Protein AF-A0A6A5ULS5-F1 (afdb_monomer_lite)

Secondary structure (DSSP, 8-state):
--THHHHHHHHHHHHHHHHHHHHTS--TTHHHHHHHHHHHHHS--HHHHH--EEETTEE---HHHHHHHHHHHS-S--EEEEE-TTT--EEEEEHHHHHTSGGG-S-TTS--TTHHHHHHHTS-TT--HHHHHHHHHHTT--TT-S--GGGSGGGTTHHHHHHHHHHHHHHHHH-S-TTEEETTGGGG--TTSPPP-STTTTTT--EEE--

pLDDT: mean 85.89, std 12.72, range [29.75, 98.56]

Radius of gyration: 17.7 Å; chains: 1; bounding box: 48×38×47 Å

Organism: NCBI:txid1447943

Structure (mmCIF, N/CA/C/O backbone):
data_AF-A0A6A5ULS5-F1
#
_entry.id   AF-A0A6A5ULS5-F1
#
loop_
_atom_site.group_PDB
_atom_site.id
_atom_site.type_symbol
_atom_site.label_atom_id
_atom_site.label_alt_id
_atom_site.label_comp_id
_atom_site.label_asym_id
_atom_site.label_entity_id
_atom_site.label_seq_id
_atom_site.pdbx_PDB_ins_code
_atom_site.Cartn_x
_atom_site.Cartn_y
_atom_site.Cartn_z
_atom_site.occupancy
_atom_site.B_iso_or_equiv
_atom_site.auth_seq_id
_atom_site.auth_comp_id
_atom_site.auth_asym_id
_atom_site.auth_atom_id
_atom_site.pdbx_PDB_model_num
ATOM 1 N N . MET A 1 1 ? -13.284 5.701 -26.897 1.00 34.69 1 MET A N 1
ATOM 2 C CA . MET A 1 1 ? -12.503 4.936 -25.898 1.00 34.69 1 MET A CA 1
ATOM 3 C C . MET A 1 1 ? -12.429 5.810 -24.655 1.00 34.69 1 MET A C 1
ATOM 5 O O . MET A 1 1 ? -11.832 6.872 -24.723 1.00 34.69 1 MET A O 1
ATOM 9 N N . ASN A 1 2 ? -13.128 5.455 -23.577 1.00 29.75 2 ASN A N 1
ATOM 10 C CA . ASN A 1 2 ? -13.219 6.287 -22.371 1.00 29.75 2 ASN A CA 1
ATOM 11 C C . ASN A 1 2 ? -12.024 5.976 -21.463 1.00 29.75 2 ASN A C 1
ATOM 13 O O . ASN A 1 2 ? -12.082 5.042 -20.671 1.00 29.75 2 ASN A O 1
ATOM 17 N N . TRP A 1 3 ? -10.927 6.725 -21.605 1.00 40.03 3 TRP A N 1
ATOM 18 C CA . TRP A 1 3 ? -9.645 6.450 -20.929 1.00 40.03 3 TRP A CA 1
ATOM 19 C C . TRP A 1 3 ? -9.708 6.622 -19.400 1.00 40.03 3 TRP A C 1
ATOM 21 O O . TRP A 1 3 ? -8.806 6.188 -18.692 1.00 40.03 3 TRP A O 1
ATOM 31 N N . LEU A 1 4 ? -10.792 7.206 -18.881 1.00 41.09 4 LEU A N 1
ATOM 32 C CA . LEU A 1 4 ? -11.004 7.404 -17.449 1.00 41.09 4 LEU A CA 1
ATOM 33 C C . LEU A 1 4 ? -11.469 6.124 -16.733 1.00 41.09 4 LEU A C 1
ATOM 35 O O . LEU A 1 4 ? -10.971 5.826 -15.653 1.00 41.09 4 LEU A O 1
ATOM 39 N N . LEU A 1 5 ? -12.366 5.327 -17.324 1.00 38.50 5 LEU A N 1
ATOM 40 C CA . LEU A 1 5 ? -12.979 4.185 -16.622 1.00 38.50 5 LEU A CA 1
ATOM 41 C C . LEU A 1 5 ? -11.974 3.081 -16.221 1.00 38.50 5 LEU A C 1
ATOM 43 O O . LEU A 1 5 ? -12.010 2.669 -15.061 1.00 38.50 5 LEU A O 1
ATOM 47 N N . PRO A 1 6 ? -11.018 2.656 -17.076 1.00 49.19 6 PRO A N 1
ATOM 48 C CA . PRO A 1 6 ? -10.031 1.642 -16.689 1.00 49.19 6 PRO A CA 1
ATOM 49 C C . PRO A 1 6 ? -9.079 2.113 -15.575 1.00 49.19 6 PRO A C 1
ATOM 51 O O . PRO A 1 6 ? -8.653 1.323 -14.734 1.00 49.19 6 PRO A O 1
ATOM 54 N N . ALA A 1 7 ? -8.752 3.410 -15.534 1.00 51.03 7 ALA A N 1
ATOM 55 C CA . ALA A 1 7 ? -7.875 3.971 -14.506 1.00 51.03 7 ALA A CA 1
ATOM 56 C C . ALA A 1 7 ? -8.552 3.977 -13.124 1.00 51.03 7 ALA A C 1
ATOM 58 O O . ALA A 1 7 ? -7.919 3.631 -12.126 1.00 51.03 7 ALA A O 1
ATOM 59 N N . TYR A 1 8 ? -9.852 4.289 -13.066 1.00 54.03 8 TYR A N 1
ATOM 60 C CA . TYR A 1 8 ? -10.634 4.202 -11.828 1.00 54.03 8 TYR A CA 1
ATOM 61 C C . TYR A 1 8 ? -10.837 2.755 -11.360 1.00 54.03 8 TYR A C 1
ATOM 63 O O . TYR A 1 8 ? -10.742 2.491 -10.163 1.00 54.03 8 TYR A O 1
ATOM 71 N N . GLU A 1 9 ? -11.042 1.810 -12.282 1.00 64.88 9 GLU A N 1
ATOM 72 C CA . GLU A 1 9 ? -11.176 0.381 -11.959 1.00 64.88 9 GLU A CA 1
ATOM 73 C C . GLU A 1 9 ? -9.924 -0.159 -11.243 1.00 64.88 9 GLU A C 1
ATOM 75 O O . GLU A 1 9 ? -10.018 -0.860 -10.235 1.00 64.88 9 GLU A O 1
ATOM 80 N N . THR A 1 10 ? -8.732 0.234 -11.703 1.00 76.06 10 THR A N 1
ATOM 81 C CA . THR A 1 10 ? -7.474 -0.206 -11.074 1.00 76.06 10 THR A CA 1
ATOM 82 C C . THR A 1 10 ? -7.231 0.426 -9.701 1.00 76.06 10 THR A C 1
ATOM 84 O O . THR A 1 10 ? -6.688 -0.245 -8.822 1.00 76.06 10 THR A O 1
ATOM 87 N N . MET A 1 11 ? -7.674 1.670 -9.469 1.00 86.25 11 MET A N 1
ATOM 88 C CA . MET A 1 11 ? -7.563 2.333 -8.162 1.00 86.25 11 MET A CA 1
ATOM 89 C C . MET A 1 11 ? -8.443 1.665 -7.104 1.00 86.25 11 MET A C 1
ATOM 91 O O . MET A 1 11 ? -7.976 1.436 -5.987 1.00 86.25 11 MET A O 1
ATOM 95 N N . TRP A 1 12 ? -9.688 1.317 -7.445 1.00 88.00 12 TRP A N 1
ATOM 96 C CA . TRP A 1 12 ? -10.608 0.668 -6.506 1.00 88.00 12 TRP A CA 1
ATOM 97 C C . TRP A 1 12 ? -10.048 -0.631 -5.956 1.00 88.00 12 TRP A C 1
ATOM 99 O O . TRP A 1 12 ? -10.174 -0.902 -4.770 1.00 88.00 12 TRP A O 1
ATOM 109 N N . ARG A 1 13 ? -9.339 -1.394 -6.781 1.00 89.06 13 ARG A N 1
ATOM 110 C CA . ARG A 1 13 ? -8.699 -2.628 -6.338 1.00 89.06 13 ARG A CA 1
ATOM 111 C C . ARG A 1 13 ? -7.641 -2.401 -5.255 1.00 89.06 13 ARG A C 1
ATOM 113 O O . ARG A 1 13 ? -7.568 -3.170 -4.303 1.00 89.06 13 ARG A O 1
ATOM 120 N N . VAL A 1 14 ? -6.852 -1.332 -5.381 1.00 93.06 14 VAL A N 1
ATOM 121 C CA . VAL A 1 14 ? -5.870 -0.921 -4.363 1.00 93.06 14 VAL A CA 1
ATOM 122 C C . VAL A 1 14 ? -6.583 -0.451 -3.094 1.00 93.06 14 VAL A C 1
ATOM 124 O O . VAL A 1 14 ? -6.195 -0.828 -1.991 1.00 93.06 14 VAL A O 1
ATOM 127 N N . VAL A 1 15 ? -7.652 0.337 -3.244 1.00 94.94 15 VAL A N 1
ATOM 128 C CA . VAL A 1 15 ? -8.482 0.806 -2.123 1.00 94.94 15 VAL A CA 1
ATOM 129 C C . VAL A 1 15 ? -9.087 -0.373 -1.357 1.00 94.94 15 VAL A C 1
ATOM 131 O O . VAL A 1 15 ? -8.963 -0.421 -0.137 1.00 94.94 15 VAL A O 1
ATOM 134 N N . LEU A 1 16 ? -9.686 -1.341 -2.052 1.00 92.50 16 LEU A N 1
ATOM 135 C CA . LEU A 1 16 ? -10.293 -2.529 -1.448 1.00 92.50 16 LEU A CA 1
ATOM 136 C C . LEU A 1 16 ? -9.250 -3.403 -0.749 1.00 92.50 16 LEU A C 1
ATOM 138 O O . LEU A 1 16 ? -9.469 -3.797 0.392 1.00 92.50 16 LEU A O 1
ATOM 142 N N . ALA A 1 17 ? -8.093 -3.638 -1.376 1.00 94.25 17 ALA A N 1
ATOM 143 C CA . ALA A 1 17 ? -7.001 -4.368 -0.737 1.00 94.25 17 ALA A CA 1
ATOM 144 C C . ALA A 1 17 ? -6.538 -3.676 0.558 1.00 94.25 17 ALA A C 1
ATOM 146 O O . ALA A 1 17 ? -6.376 -4.339 1.577 1.00 94.25 17 ALA A O 1
ATOM 147 N N . CYS A 1 18 ? -6.414 -2.342 0.550 1.00 96.62 18 CYS A N 1
ATOM 148 C CA . CYS A 1 18 ? -6.125 -1.558 1.753 1.00 96.62 18 CYS A CA 1
ATOM 149 C C . CYS A 1 18 ? -7.184 -1.796 2.839 1.00 96.62 18 CYS A C 1
ATOM 151 O O . CYS A 1 18 ? -6.850 -2.141 3.964 1.00 96.62 18 CYS A O 1
ATOM 153 N N . VAL A 1 19 ? -8.470 -1.671 2.500 1.00 94.94 19 VAL A N 1
ATOM 154 C CA . VAL A 1 19 ? -9.569 -1.876 3.458 1.00 94.94 19 VAL A CA 1
ATOM 155 C C . VAL A 1 19 ? -9.536 -3.288 4.050 1.00 94.94 19 VAL A C 1
ATOM 157 O O . VAL A 1 19 ? -9.717 -3.437 5.256 1.00 94.94 19 VAL A O 1
ATOM 160 N N . ILE A 1 20 ? -9.255 -4.314 3.244 1.00 93.06 20 ILE A N 1
ATOM 161 C CA . ILE A 1 20 ? -9.144 -5.703 3.713 1.00 93.06 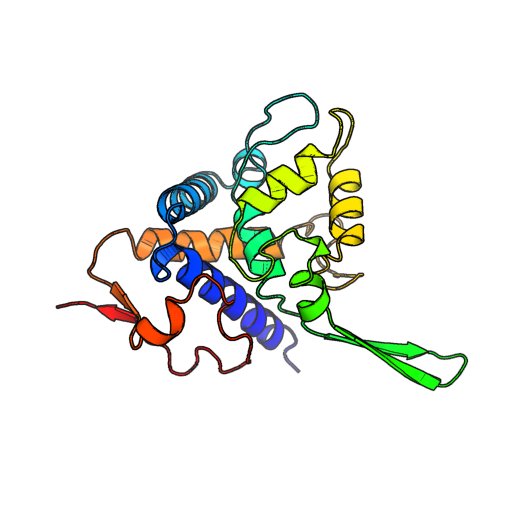20 ILE A CA 1
ATOM 162 C C . ILE A 1 20 ? -7.975 -5.872 4.688 1.00 93.06 20 ILE A C 1
ATOM 164 O O . ILE A 1 20 ? -8.173 -6.436 5.765 1.00 93.06 20 ILE A O 1
ATOM 168 N N . GLU A 1 21 ? -6.799 -5.327 4.368 1.00 95.44 21 GLU A N 1
ATOM 169 C CA . GLU A 1 21 ? -5.630 -5.314 5.265 1.00 95.44 21 GLU A CA 1
ATOM 170 C C . GLU A 1 21 ? -5.916 -4.624 6.599 1.00 95.44 21 GLU A C 1
ATOM 172 O O . GLU A 1 21 ? -5.495 -5.099 7.654 1.00 95.44 21 GLU A O 1
ATOM 177 N N . LEU A 1 22 ? -6.682 -3.535 6.572 1.00 94.88 22 LEU A N 1
ATOM 178 C CA . LEU A 1 22 ? -6.965 -2.735 7.759 1.00 94.88 22 LEU A CA 1
ATOM 179 C C . LEU A 1 22 ? -8.132 -3.252 8.607 1.00 94.88 22 LEU A C 1
ATOM 181 O O . LEU A 1 22 ? -8.142 -3.024 9.813 1.00 94.88 22 LEU A O 1
ATOM 185 N N . ARG A 1 23 ? -9.145 -3.889 8.013 1.00 91.94 23 ARG A N 1
ATOM 186 C CA . ARG A 1 23 ? -10.392 -4.237 8.722 1.00 91.94 23 ARG A CA 1
ATOM 187 C C . ARG A 1 23 ? -10.651 -5.728 8.867 1.00 91.94 23 ARG A C 1
ATOM 189 O O . ARG A 1 23 ? -11.331 -6.111 9.810 1.00 91.94 23 ARG A O 1
ATOM 196 N N . PHE A 1 24 ? -10.121 -6.561 7.975 1.00 90.62 24 PHE A N 1
ATOM 197 C CA . PHE A 1 24 ? -10.555 -7.961 7.866 1.00 90.62 24 PHE A CA 1
ATOM 198 C C . PHE A 1 24 ? -9.420 -8.983 8.005 1.00 90.62 24 PHE A C 1
ATOM 200 O 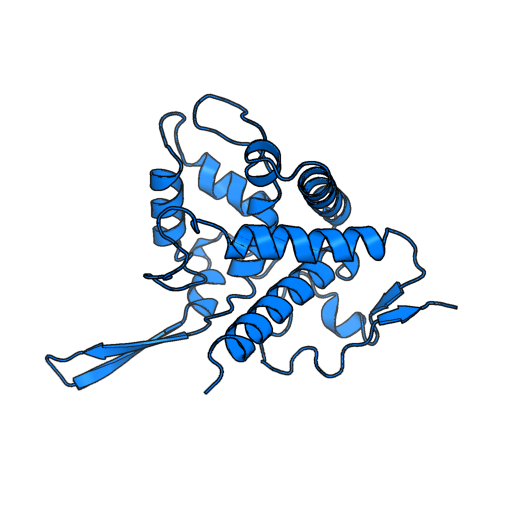O . PHE A 1 24 ? -9.676 -10.180 8.116 1.00 90.62 24 PHE A O 1
ATOM 207 N N . ARG A 1 25 ? -8.168 -8.520 8.042 1.00 90.56 25 ARG A N 1
ATOM 208 C CA . ARG A 1 25 ? -6.964 -9.361 8.138 1.00 90.56 25 ARG A CA 1
ATOM 209 C C . ARG A 1 25 ? -6.488 -9.627 9.568 1.00 90.56 25 ARG A C 1
ATOM 211 O O . ARG A 1 25 ? -5.611 -10.458 9.758 1.00 90.56 25 ARG A O 1
ATOM 218 N N . ASN A 1 26 ? -7.080 -8.970 10.569 1.00 88.31 26 ASN A N 1
ATOM 219 C CA . ASN A 1 26 ? -6.719 -9.106 11.989 1.00 88.31 26 ASN A CA 1
ATOM 220 C C . ASN A 1 26 ? -5.235 -8.806 12.280 1.00 88.31 26 ASN A C 1
ATOM 222 O O . ASN A 1 26 ? -4.612 -9.451 13.123 1.00 88.31 26 ASN A O 1
ATOM 226 N N . ALA A 1 27 ? -4.648 -7.835 11.575 1.00 91.00 27 ALA A N 1
ATOM 227 C CA . ALA A 1 27 ? -3.300 -7.376 11.877 1.00 91.00 27 ALA A CA 1
ATOM 228 C C . ALA A 1 27 ? -3.263 -6.647 13.232 1.00 91.00 27 ALA A C 1
ATOM 230 O O . ALA A 1 27 ? -4.130 -5.828 13.525 1.00 91.00 27 ALA A O 1
ATOM 231 N N . GLU A 1 28 ? -2.227 -6.899 14.032 1.00 92.38 28 GLU A N 1
ATOM 232 C CA . GLU A 1 28 ? -2.069 -6.337 15.385 1.00 92.38 28 GLU A CA 1
ATOM 233 C C . GLU A 1 28 ? -2.137 -4.799 15.412 1.00 92.38 28 GLU A C 1
ATOM 235 O O . GLU A 1 28 ? -2.819 -4.210 16.246 1.00 92.38 28 GLU A O 1
ATOM 240 N N . ASN A 1 29 ? -1.507 -4.143 14.433 1.00 95.31 29 ASN A N 1
ATOM 241 C CA . ASN A 1 29 ? -1.453 -2.682 14.344 1.00 95.31 29 ASN A CA 1
ATOM 242 C C . ASN A 1 29 ? -2.610 -2.066 13.536 1.00 95.31 29 ASN A C 1
ATOM 244 O O . ASN A 1 29 ? -2.620 -0.854 13.311 1.00 95.31 29 ASN A O 1
ATOM 248 N N . ALA A 1 30 ? -3.599 -2.860 13.109 1.00 94.00 30 ALA A N 1
ATOM 249 C CA . ALA A 1 30 ? -4.710 -2.401 12.271 1.00 94.00 30 ALA A CA 1
ATOM 250 C C . ALA A 1 30 ? -5.446 -1.183 12.850 1.00 94.00 30 ALA A C 1
ATOM 252 O O . ALA A 1 30 ? -5.801 -0.255 12.120 1.00 94.00 30 ALA A O 1
ATOM 253 N N . ASP A 1 31 ? -5.626 -1.154 14.170 1.00 94.56 31 ASP A N 1
ATOM 254 C CA . ASP A 1 31 ? -6.259 -0.042 14.876 1.00 94.56 31 ASP A CA 1
ATOM 255 C C . ASP A 1 31 ? -5.449 1.258 14.792 1.00 94.56 31 ASP A C 1
ATOM 257 O O . ASP A 1 31 ? -6.026 2.332 14.605 1.00 94.56 31 ASP A O 1
ATOM 261 N N . ILE A 1 32 ? -4.119 1.166 14.886 1.00 95.94 32 ILE A N 1
ATOM 262 C CA . ILE A 1 32 ? -3.210 2.310 14.743 1.00 95.94 32 ILE A CA 1
ATOM 263 C C . ILE A 1 32 ? -3.300 2.839 13.312 1.00 95.94 32 ILE A C 1
ATOM 265 O O . ILE A 1 32 ? -3.497 4.033 13.099 1.00 95.94 32 ILE A O 1
ATOM 269 N N . TRP A 1 33 ? -3.239 1.949 12.323 1.00 97.38 33 TRP A N 1
ATOM 270 C CA . TRP A 1 33 ? -3.322 2.320 10.912 1.00 97.38 33 TRP A CA 1
ATOM 271 C C . TRP A 1 33 ? -4.664 2.975 10.561 1.00 97.38 33 TRP A C 1
ATOM 273 O O . TRP A 1 33 ? -4.704 4.005 9.885 1.00 97.38 33 TRP A O 1
ATOM 283 N N . CYS A 1 34 ? -5.774 2.423 11.059 1.00 96.56 34 CYS A N 1
ATOM 284 C CA . CYS A 1 34 ? -7.099 3.014 10.879 1.00 96.56 34 CYS A CA 1
ATOM 285 C C . CYS A 1 34 ? -7.192 4.402 11.516 1.00 96.56 34 CYS A C 1
ATOM 287 O O . CYS A 1 34 ? -7.794 5.295 10.923 1.00 96.56 34 CYS A O 1
ATOM 289 N N . LYS A 1 35 ? -6.594 4.594 12.698 1.00 95.94 35 LYS A N 1
ATOM 290 C CA . LYS A 1 35 ? -6.549 5.894 13.373 1.00 95.94 35 LYS A CA 1
ATOM 291 C C . LYS A 1 35 ? -5.768 6.929 12.559 1.00 95.94 35 LYS A C 1
ATOM 293 O O . LYS A 1 35 ? -6.245 8.045 12.406 1.00 95.94 35 LYS A O 1
ATOM 298 N N . GLU A 1 36 ? -4.625 6.569 11.983 1.00 97.12 36 GLU A N 1
ATOM 299 C CA . GLU A 1 36 ? -3.851 7.485 11.128 1.00 97.12 36 GLU A CA 1
ATOM 300 C C . GLU A 1 36 ? -4.630 7.926 9.881 1.00 97.12 36 GLU A C 1
ATOM 302 O O . GLU A 1 36 ? -4.633 9.107 9.521 1.00 97.12 36 GLU A O 1
ATOM 307 N N . LEU A 1 37 ? -5.348 6.999 9.234 1.00 97.38 37 LEU A N 1
ATOM 308 C CA . LEU A 1 37 ? -6.254 7.362 8.142 1.00 97.38 37 LEU A CA 1
ATOM 309 C C . LEU A 1 37 ? -7.396 8.253 8.635 1.00 97.38 37 LEU A C 1
ATOM 311 O O . LEU A 1 37 ? -7.739 9.221 7.960 1.00 97.38 37 LEU A O 1
ATOM 315 N N . ASP A 1 38 ? -7.964 7.961 9.804 1.00 96.38 38 ASP A N 1
ATOM 316 C CA . ASP A 1 38 ? -9.018 8.771 10.412 1.00 96.38 38 ASP A CA 1
ATOM 317 C C . ASP A 1 38 ? -8.561 10.217 10.656 1.00 96.38 38 ASP A C 1
ATOM 319 O O . ASP A 1 38 ? -9.234 11.170 10.254 1.00 96.38 38 ASP A O 1
ATOM 323 N N . GLU A 1 39 ? -7.371 10.400 11.223 1.00 95.94 39 GLU A N 1
ATOM 324 C CA . GLU A 1 39 ? -6.781 11.720 11.434 1.00 95.94 39 GLU A CA 1
ATOM 325 C C . GLU A 1 39 ? -6.540 12.463 10.113 1.00 95.94 39 GLU A C 1
ATOM 327 O O . GLU A 1 39 ? -6.810 13.666 10.026 1.00 95.94 39 GLU A O 1
ATOM 332 N N . TYR A 1 40 ? -6.088 11.760 9.069 1.00 96.75 40 TYR A N 1
ATOM 333 C CA . TYR A 1 40 ? -5.916 12.342 7.738 1.00 96.75 40 TYR A CA 1
ATOM 334 C C . TYR A 1 40 ? -7.243 12.777 7.104 1.00 96.75 40 TYR A C 1
ATOM 336 O O . TYR A 1 40 ? -7.317 13.874 6.559 1.00 96.75 40 TYR A O 1
ATOM 344 N N . ILE A 1 41 ? -8.310 11.981 7.182 1.00 96.62 41 ILE A N 1
ATOM 345 C CA . ILE A 1 41 ? -9.612 12.371 6.604 1.00 96.62 41 ILE A CA 1
ATOM 346 C C . ILE A 1 41 ? -10.206 13.558 7.368 1.00 96.62 41 ILE A C 1
ATOM 348 O O . ILE A 1 41 ? -10.845 14.420 6.770 1.00 96.62 41 ILE A O 1
ATOM 352 N N . SER A 1 42 ? -10.023 13.601 8.690 1.00 96.44 42 SER A N 1
ATOM 353 C CA . SER A 1 42 ? -10.508 14.706 9.526 1.00 96.44 42 SER A CA 1
ATOM 354 C C . SER A 1 42 ? -9.783 16.019 9.227 1.00 96.44 42 SER A C 1
ATOM 356 O O . SER A 1 42 ? -10.375 17.089 9.340 1.00 96.44 42 SER A O 1
ATOM 358 N N . ASN A 1 43 ? -8.513 15.951 8.820 1.00 95.12 43 ASN A N 1
ATOM 359 C CA . ASN A 1 43 ? -7.740 17.102 8.373 1.00 95.12 43 ASN A CA 1
ATOM 360 C C . ASN A 1 43 ? -6.717 16.677 7.300 1.00 95.12 43 ASN A C 1
ATOM 362 O O . ASN A 1 43 ? -5.595 16.294 7.661 1.00 95.12 43 ASN A O 1
ATOM 366 N N . PRO A 1 44 ? -7.046 16.788 5.994 1.00 92.81 44 PRO A N 1
ATOM 367 C CA . PRO A 1 44 ? -6.228 16.281 4.885 1.00 92.81 44 PRO A CA 1
ATOM 368 C C . PRO A 1 44 ? -5.003 17.158 4.573 1.00 92.81 44 PRO A C 1
ATOM 370 O O . PRO A 1 44 ? -4.654 17.424 3.420 1.00 92.81 44 PRO A O 1
ATOM 373 N N . SER A 1 45 ? -4.322 17.608 5.622 1.00 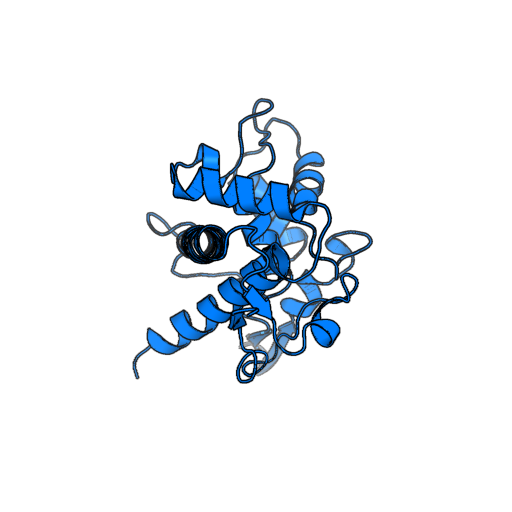91.75 45 SER A N 1
ATOM 374 C CA . SER A 1 45 ? -3.085 18.370 5.573 1.00 91.75 45 SER A CA 1
ATOM 375 C C . SER A 1 45 ? -1.887 17.501 5.185 1.00 91.75 45 SER A C 1
ATOM 377 O O . SER A 1 45 ? -1.874 16.275 5.328 1.00 91.75 45 SER A O 1
ATOM 379 N N . ARG A 1 46 ? -0.820 18.163 4.730 1.00 88.25 46 ARG A N 1
ATOM 380 C CA . ARG A 1 46 ? 0.464 17.516 4.434 1.00 88.25 46 ARG A CA 1
ATOM 381 C C . ARG A 1 46 ? 1.054 16.803 5.651 1.00 88.25 46 ARG A C 1
ATOM 383 O O . ARG A 1 46 ? 1.635 15.738 5.479 1.00 88.25 46 ARG A O 1
ATOM 390 N N . GLU A 1 47 ? 0.900 17.377 6.839 1.00 89.88 47 GLU A N 1
ATOM 391 C CA . GLU A 1 47 ? 1.458 16.835 8.080 1.00 89.88 47 GLU A CA 1
ATOM 392 C C . GLU A 1 47 ? 0.743 15.551 8.506 1.00 89.88 47 GLU A C 1
ATOM 394 O O . GLU A 1 47 ? 1.401 14.557 8.794 1.00 89.88 47 GLU A O 1
ATOM 399 N N . LYS A 1 48 ? -0.593 15.507 8.422 1.00 93.25 48 LYS A N 1
ATOM 400 C CA . LYS A 1 48 ? -1.351 14.266 8.659 1.00 93.25 48 LYS A CA 1
ATOM 401 C C . LYS A 1 48 ? -1.108 13.208 7.585 1.00 93.25 48 LYS A C 1
ATOM 403 O O . LYS A 1 48 ? -1.083 12.019 7.873 1.00 93.25 48 LYS A O 1
ATOM 408 N N . TYR A 1 49 ? -0.874 13.633 6.344 1.00 95.00 49 TYR A N 1
ATOM 409 C CA . TYR A 1 49 ? -0.565 12.701 5.266 1.00 95.00 49 TYR A CA 1
ATOM 410 C C . TYR A 1 49 ? 0.833 12.078 5.405 1.00 95.00 49 TYR A C 1
ATOM 412 O O . TYR A 1 49 ? 0.985 10.868 5.271 1.00 95.00 49 TYR A O 1
ATOM 420 N N . LYS A 1 50 ? 1.869 12.892 5.639 1.00 91.50 50 LYS A N 1
ATOM 421 C CA . LYS A 1 50 ? 3.273 12.446 5.651 1.00 91.50 50 LYS A CA 1
ATOM 422 C C . LYS A 1 50 ? 3.786 11.993 7.017 1.00 91.50 50 LYS A C 1
ATOM 424 O O . LYS A 1 50 ? 4.911 11.507 7.072 1.00 91.50 50 LYS A O 1
ATOM 429 N N . GLY A 1 51 ? 3.007 12.192 8.072 1.00 91.62 51 GLY A N 1
ATOM 430 C CA . GLY A 1 51 ? 3.440 11.991 9.447 1.00 91.62 51 GLY A CA 1
ATOM 431 C C . GLY A 1 51 ? 4.109 13.238 10.042 1.00 91.62 51 GLY A C 1
ATOM 432 O O . GLY A 1 51 ? 4.609 14.102 9.300 1.00 91.62 51 GLY A O 1
ATOM 433 N N . PRO A 1 52 ? 4.123 13.340 11.384 1.00 90.00 52 PRO A N 1
ATOM 434 C CA . PRO A 1 52 ? 4.662 14.492 12.096 1.00 90.00 52 PRO A CA 1
ATOM 435 C C . PRO A 1 52 ? 6.171 14.622 11.876 1.00 90.00 52 PRO A C 1
ATOM 437 O O . PRO A 1 52 ? 6.874 13.626 11.703 1.00 90.00 52 PRO A O 1
ATOM 440 N N . ALA A 1 53 ? 6.693 15.847 11.913 1.00 87.00 53 ALA A N 1
ATOM 441 C CA . ALA A 1 53 ? 8.135 16.053 12.007 1.00 87.00 53 ALA A CA 1
ATOM 442 C C . ALA A 1 53 ? 8.641 15.530 13.364 1.00 87.00 53 ALA A C 1
ATOM 444 O O . ALA A 1 53 ? 8.081 15.881 14.401 1.00 87.00 53 ALA A O 1
ATOM 445 N N . VAL A 1 54 ? 9.678 14.690 13.351 1.00 84.75 54 VAL A N 1
ATOM 446 C CA . VAL A 1 54 ? 10.293 14.128 14.571 1.00 84.75 54 VAL A CA 1
ATOM 447 C C . VAL A 1 54 ? 11.605 14.850 14.863 1.00 84.75 54 VAL A C 1
ATOM 449 O O . VAL A 1 54 ? 11.803 15.380 15.951 1.00 84.75 54 VAL A O 1
ATOM 452 N N . THR A 1 55 ? 12.472 14.936 13.858 1.00 78.81 55 THR A N 1
ATOM 453 C CA . THR A 1 55 ? 13.690 15.757 13.844 1.00 78.81 55 THR A CA 1
ATOM 454 C C . THR A 1 55 ? 13.791 16.457 12.483 1.00 78.81 55 THR A C 1
ATOM 456 O O . THR A 1 55 ? 13.026 16.120 11.569 1.00 78.81 55 THR A O 1
ATOM 459 N N . PRO A 1 56 ? 14.676 17.455 12.298 1.00 75.50 56 PRO A N 1
ATOM 460 C CA . PRO A 1 56 ? 14.880 18.064 10.985 1.00 75.50 56 PRO A CA 1
AT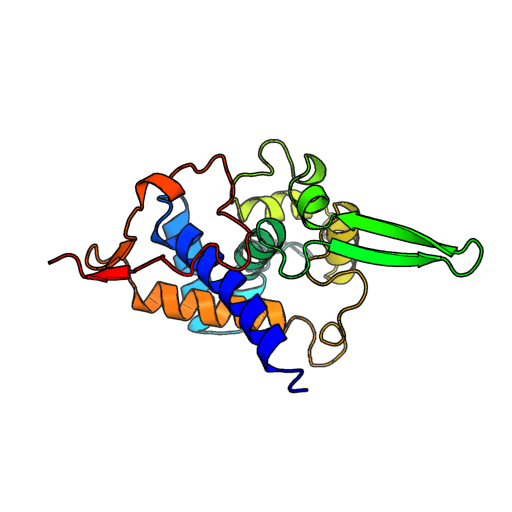OM 461 C C . PRO A 1 56 ? 15.117 16.991 9.909 1.00 75.50 56 PRO A C 1
ATOM 463 O O . PRO A 1 56 ? 15.907 16.075 10.112 1.00 75.50 56 PRO A O 1
ATOM 466 N N . GLY A 1 57 ? 14.354 17.057 8.813 1.00 70.56 57 GLY A N 1
ATOM 467 C CA . GLY A 1 57 ? 14.407 16.093 7.703 1.00 70.56 57 GLY A CA 1
ATOM 468 C C . GLY A 1 57 ? 13.762 14.722 7.953 1.00 70.56 57 GLY A C 1
ATOM 469 O O . GLY A 1 57 ? 13.483 14.010 6.991 1.00 70.56 57 GLY A O 1
ATOM 470 N N . VAL A 1 58 ? 13.432 14.361 9.198 1.00 78.88 58 VAL A N 1
ATOM 471 C CA . VAL A 1 58 ? 12.845 13.055 9.540 1.00 78.88 58 VAL A CA 1
ATOM 472 C C . VAL A 1 58 ? 11.375 13.199 9.919 1.00 78.88 58 VAL A C 1
ATOM 474 O O . VAL A 1 58 ? 10.994 13.986 10.790 1.00 78.88 58 VAL A O 1
ATOM 477 N N . ARG A 1 59 ? 10.531 12.389 9.276 1.00 86.44 59 ARG A N 1
ATOM 478 C CA . ARG A 1 59 ? 9.095 12.308 9.559 1.00 86.44 59 ARG A CA 1
ATOM 479 C C . ARG A 1 59 ? 8.734 10.976 10.194 1.00 86.44 59 ARG A C 1
ATOM 481 O O . ARG A 1 59 ? 9.261 9.935 9.799 1.00 86.44 59 ARG A O 1
ATOM 488 N N . GLY A 1 60 ? 7.822 11.045 11.155 1.00 90.75 60 GLY A N 1
ATOM 489 C CA . GLY A 1 60 ? 7.215 9.896 11.802 1.00 90.75 60 GLY A CA 1
ATOM 490 C C . GLY A 1 60 ? 6.268 9.147 10.870 1.00 90.75 60 GLY A C 1
ATOM 491 O O . GLY A 1 60 ? 6.232 9.375 9.660 1.00 90.75 60 GLY A O 1
ATOM 492 N N . PHE A 1 61 ? 5.510 8.232 11.463 1.00 94.56 61 PHE A N 1
ATOM 493 C CA . PHE A 1 61 ? 4.507 7.446 10.756 1.00 94.56 61 PHE A CA 1
ATOM 494 C C . PHE A 1 61 ? 3.339 8.329 10.306 1.00 94.56 61 PHE A C 1
ATOM 496 O O . PHE A 1 61 ? 2.972 9.267 11.013 1.00 94.56 61 PHE A O 1
ATOM 503 N N . GLY A 1 62 ? 2.760 8.043 9.141 1.00 95.62 62 GLY A N 1
ATOM 504 C CA . GLY A 1 62 ? 1.540 8.713 8.693 1.00 95.62 62 GLY A CA 1
ATOM 505 C C . GLY A 1 62 ? 0.782 7.941 7.619 1.00 95.62 62 GLY A C 1
ATOM 506 O O . GLY A 1 62 ? 1.233 6.904 7.130 1.00 95.62 62 GLY A O 1
ATOM 507 N N . ALA A 1 63 ? -0.362 8.484 7.192 1.00 97.56 63 ALA A N 1
ATOM 508 C CA . ALA A 1 63 ? -1.248 7.852 6.208 1.00 97.56 63 ALA A CA 1
ATOM 509 C C . ALA A 1 63 ? -0.533 7.424 4.909 1.00 97.56 63 ALA A C 1
ATOM 511 O O . ALA A 1 63 ? -0.852 6.391 4.321 1.00 97.56 63 ALA A O 1
ATOM 512 N N . ASN A 1 64 ? 0.466 8.190 4.465 1.00 96.44 64 ASN A N 1
ATOM 513 C CA . ASN A 1 64 ? 1.272 7.877 3.287 1.00 96.44 64 ASN A CA 1
ATOM 514 C C . ASN A 1 64 ? 2.017 6.539 3.402 1.00 96.44 64 ASN A C 1
ATOM 516 O O . ASN A 1 64 ? 2.193 5.876 2.387 1.00 96.44 64 ASN A O 1
ATOM 520 N N . ASP A 1 65 ? 2.445 6.133 4.597 1.00 97.50 65 ASP A N 1
ATOM 521 C CA . ASP A 1 65 ? 3.164 4.869 4.798 1.00 97.50 65 ASP A CA 1
ATOM 522 C C . ASP A 1 65 ? 2.242 3.666 4.597 1.00 97.50 65 ASP A C 1
ATOM 524 O O . ASP A 1 65 ? 2.625 2.683 3.963 1.00 97.50 65 ASP A O 1
ATOM 528 N N . ILE A 1 66 ? 0.989 3.789 5.040 1.00 98.56 66 ILE A N 1
ATOM 529 C CA . ILE A 1 66 ? -0.064 2.801 4.786 1.00 98.56 66 ILE A CA 1
ATOM 530 C C . ILE A 1 66 ? -0.287 2.681 3.279 1.00 98.56 66 ILE A C 1
ATOM 532 O O . ILE A 1 66 ? -0.247 1.586 2.729 1.00 98.56 66 ILE A O 1
ATOM 536 N N . ILE A 1 67 ? -0.451 3.811 2.582 1.00 97.88 67 ILE A N 1
ATOM 537 C CA . ILE A 1 67 ? -0.750 3.790 1.144 1.00 97.88 67 ILE A CA 1
ATOM 538 C C . ILE A 1 67 ? 0.428 3.296 0.313 1.00 97.88 67 ILE A C 1
ATOM 540 O O . ILE A 1 67 ? 0.224 2.587 -0.674 1.00 97.88 67 ILE A O 1
ATOM 544 N N . LYS A 1 68 ? 1.657 3.633 0.702 1.00 97.12 68 LYS A N 1
ATOM 545 C CA . LYS A 1 68 ? 2.852 3.097 0.052 1.00 97.12 68 LYS A CA 1
ATOM 546 C C . LYS A 1 68 ? 2.955 1.590 0.232 1.00 97.12 68 LYS A C 1
ATOM 548 O O . LYS A 1 68 ? 3.237 0.904 -0.745 1.00 97.12 68 LYS A O 1
ATOM 553 N N . GLU A 1 69 ? 2.663 1.063 1.420 1.00 98.25 69 GLU A N 1
ATOM 554 C CA . GLU A 1 69 ? 2.665 -0.386 1.645 1.00 98.25 69 GLU A CA 1
ATOM 555 C C . GLU A 1 69 ? 1.568 -1.095 0.846 1.00 98.25 69 GLU A C 1
ATOM 557 O O . GLU A 1 69 ? 1.835 -2.122 0.218 1.00 98.25 69 GLU A O 1
ATOM 562 N N . THR A 1 70 ? 0.374 -0.505 0.758 1.00 97.75 70 THR A N 1
ATOM 563 C CA . THR A 1 70 ? -0.693 -1.010 -0.116 1.00 97.75 70 THR A CA 1
ATOM 564 C C . THR A 1 70 ? -0.248 -1.034 -1.574 1.00 97.75 70 THR A C 1
ATOM 566 O O . THR A 1 70 ? -0.403 -2.048 -2.246 1.00 97.75 70 THR A O 1
ATOM 569 N N . LEU A 1 71 ? 0.331 0.055 -2.082 1.00 96.31 71 LEU A N 1
ATOM 570 C CA . LEU A 1 71 ? 0.785 0.141 -3.473 1.00 96.31 71 LEU A CA 1
ATOM 571 C C . LEU A 1 71 ? 1.981 -0.762 -3.775 1.00 96.31 71 LEU A C 1
ATOM 573 O O . LEU A 1 71 ? 2.130 -1.186 -4.917 1.00 96.31 71 LEU A O 1
ATOM 577 N N . ARG A 1 72 ? 2.812 -1.058 -2.774 1.00 97.00 72 ARG A N 1
ATOM 578 C CA . ARG A 1 72 ? 3.916 -2.011 -2.885 1.00 97.00 72 ARG A CA 1
ATOM 579 C C . ARG A 1 72 ? 3.384 -3.435 -3.030 1.00 97.00 72 ARG A C 1
ATOM 581 O O . ARG A 1 72 ? 3.798 -4.169 -3.918 1.00 97.00 72 ARG A O 1
ATOM 588 N N . LEU A 1 73 ? 2.449 -3.844 -2.176 1.00 96.56 73 LEU A N 1
ATOM 589 C CA . LEU A 1 73 ? 1.894 -5.197 -2.251 1.00 96.56 73 LEU A CA 1
ATOM 590 C C . LEU A 1 73 ? 0.909 -5.377 -3.404 1.00 96.56 73 LEU A C 1
ATOM 592 O O . LEU A 1 73 ? 0.821 -6.477 -3.952 1.00 96.56 73 LEU A O 1
ATOM 596 N N . TYR A 1 74 ? 0.202 -4.317 -3.790 1.00 94.44 74 TYR A N 1
ATOM 597 C CA . TYR A 1 74 ? -0.895 -4.350 -4.754 1.00 94.44 74 TYR A CA 1
ATOM 598 C C . TYR A 1 74 ? -0.729 -3.277 -5.841 1.00 94.44 74 TYR A C 1
ATOM 600 O O . TYR A 1 74 ? -1.620 -2.441 -6.011 1.00 94.44 74 TYR A O 1
ATOM 608 N N . PRO A 1 75 ? 0.384 -3.261 -6.602 1.00 92.31 75 PRO A N 1
ATOM 609 C CA . PRO A 1 75 ? 0.609 -2.220 -7.593 1.00 92.31 75 PRO A CA 1
ATOM 610 C C . PRO A 1 75 ? -0.454 -2.301 -8.703 1.00 92.31 75 PRO A C 1
ATOM 612 O O . PRO A 1 75 ? -0.706 -3.388 -9.240 1.00 92.31 75 PRO A O 1
ATOM 615 N N . PRO A 1 76 ? -1.075 -1.171 -9.098 1.00 87.94 76 PRO A N 1
ATOM 616 C CA . PRO A 1 76 ? -2.041 -1.158 -10.197 1.00 87.94 76 PRO A CA 1
ATOM 617 C C . PRO A 1 76 ? -1.375 -1.534 -11.530 1.00 87.94 76 PRO A C 1
ATOM 619 O O . PRO A 1 76 ? -1.983 -2.210 -12.361 1.00 87.94 76 PRO A O 1
ATOM 622 N N . THR A 1 77 ? -0.098 -1.177 -11.698 1.00 87.50 77 THR A N 1
ATOM 623 C CA . THR A 1 77 ? 0.743 -1.579 -12.831 1.00 87.50 77 THR A CA 1
ATOM 624 C C . THR A 1 77 ? 1.703 -2.683 -12.398 1.00 87.50 77 THR A C 1
ATOM 626 O O . THR A 1 77 ? 2.795 -2.410 -11.910 1.00 87.50 77 THR A O 1
ATOM 629 N N . ARG A 1 78 ? 1.306 -3.947 -12.590 1.00 88.75 78 ARG A N 1
ATOM 630 C CA . ARG A 1 78 ? 2.136 -5.118 -12.234 1.00 88.75 78 ARG A CA 1
ATOM 631 C C . ARG A 1 78 ? 3.314 -5.341 -13.180 1.00 88.75 78 ARG A C 1
ATOM 633 O O . ARG A 1 78 ? 4.348 -5.849 -12.773 1.00 88.75 78 ARG A O 1
ATOM 640 N N . HIS A 1 79 ? 3.154 -4.959 -14.444 1.00 89.44 79 HIS A N 1
ATOM 641 C CA . HIS A 1 79 ? 4.153 -5.192 -15.477 1.00 89.44 79 HIS A CA 1
ATOM 642 C C . HIS A 1 79 ? 4.300 -3.968 -16.367 1.00 89.44 79 HIS A C 1
ATOM 644 O O . HIS A 1 79 ? 3.307 -3.332 -16.726 1.00 89.44 79 HIS A O 1
ATOM 650 N N . VAL A 1 80 ? 5.533 -3.680 -16.760 1.00 87.94 80 VAL A N 1
ATOM 651 C CA . VAL A 1 80 ? 5.862 -2.615 -17.704 1.00 87.94 80 VAL A CA 1
ATOM 652 C C . VAL A 1 80 ? 6.584 -3.242 -18.886 1.00 87.94 80 VAL A C 1
ATOM 654 O O . VAL A 1 80 ? 7.653 -3.822 -18.727 1.00 87.94 80 VAL A O 1
ATOM 657 N N . TYR A 1 81 ? 5.991 -3.124 -20.070 1.00 89.31 81 TYR A N 1
ATOM 658 C CA . TYR A 1 81 ? 6.566 -3.630 -21.313 1.00 89.31 81 TYR A CA 1
ATOM 659 C C . TYR A 1 81 ? 7.304 -2.505 -22.045 1.00 89.31 81 TYR A C 1
ATOM 661 O O . TYR A 1 81 ? 6.851 -1.350 -22.050 1.00 89.31 81 TYR A O 1
ATOM 669 N N . ARG A 1 82 ? 8.449 -2.826 -22.642 1.00 88.25 82 ARG A N 1
ATOM 670 C CA . ARG A 1 82 ? 9.236 -1.927 -23.493 1.00 88.25 82 ARG A CA 1
ATOM 671 C C . ARG A 1 82 ? 9.732 -2.700 -24.706 1.00 88.25 82 ARG A C 1
ATOM 673 O O . ARG A 1 82 ? 10.092 -3.861 -24.570 1.00 88.25 82 ARG A O 1
ATOM 680 N N . ARG A 1 83 ? 9.773 -2.024 -25.851 1.00 90.69 83 ARG A N 1
ATOM 681 C CA . ARG A 1 83 ? 10.445 -2.505 -27.055 1.00 90.69 83 ARG A CA 1
ATOM 682 C C . ARG A 1 83 ? 11.661 -1.631 -27.307 1.00 90.69 83 ARG A C 1
ATOM 684 O O . ARG A 1 83 ? 11.505 -0.411 -27.391 1.00 90.69 83 ARG A O 1
ATOM 691 N N . PHE A 1 84 ? 12.834 -2.235 -27.408 1.00 90.31 84 PHE A N 1
ATOM 692 C CA . PHE A 1 84 ? 14.053 -1.526 -27.775 1.00 90.31 84 PHE A CA 1
ATOM 693 C C . PHE A 1 84 ? 14.090 -1.305 -29.283 1.00 90.31 84 PHE A C 1
ATOM 695 O O . PHE A 1 84 ? 13.841 -2.216 -30.071 1.00 90.31 84 PHE A O 1
ATOM 702 N N . THR A 1 85 ? 14.353 -0.067 -29.693 1.00 89.12 85 THR A N 1
ATOM 703 C CA . THR A 1 85 ? 14.362 0.306 -31.111 1.00 89.12 85 THR A CA 1
ATOM 704 C C . THR A 1 85 ? 15.630 -0.144 -31.820 1.00 89.12 85 THR A C 1
ATOM 706 O O . THR A 1 85 ? 15.597 -0.310 -33.034 1.00 89.12 85 THR A O 1
ATOM 709 N N . GLU A 1 86 ? 16.734 -0.343 -31.094 1.00 92.62 86 GLU A N 1
ATOM 710 C CA . GLU A 1 86 ? 18.013 -0.723 -31.697 1.00 92.62 86 GLU A CA 1
ATOM 711 C C . GLU A 1 86 ? 18.026 -2.171 -32.194 1.00 92.62 86 GLU A C 1
ATOM 713 O O . GLU A 1 86 ? 18.599 -2.452 -33.244 1.00 92.62 86 GLU A O 1
ATOM 718 N N . ASN A 1 87 ? 17.404 -3.090 -31.453 1.00 91.06 87 ASN A N 1
ATOM 719 C CA . ASN A 1 87 ? 17.452 -4.527 -31.735 1.00 91.06 87 ASN A CA 1
ATOM 720 C C . ASN A 1 87 ? 16.069 -5.189 -31.872 1.00 91.06 87 ASN A C 1
ATOM 722 O O . ASN A 1 87 ? 15.989 -6.343 -32.282 1.00 91.06 87 ASN A O 1
ATOM 726 N N . GLY A 1 88 ? 14.981 -4.465 -31.587 1.00 90.56 88 GLY A N 1
ATOM 727 C CA . GLY A 1 88 ? 13.617 -4.988 -31.658 1.00 90.56 88 GLY A CA 1
ATOM 728 C C . GLY A 1 88 ? 13.203 -5.840 -30.456 1.00 90.56 88 GLY A C 1
ATOM 729 O O . GLY A 1 88 ? 12.105 -6.397 -30.484 1.00 90.56 88 GLY A O 1
ATOM 730 N N . ASP A 1 89 ? 14.031 -5.928 -29.410 1.00 93.94 89 ASP A N 1
ATOM 731 C CA . ASP A 1 89 ? 13.762 -6.776 -28.250 1.00 93.94 89 ASP A CA 1
ATOM 732 C C 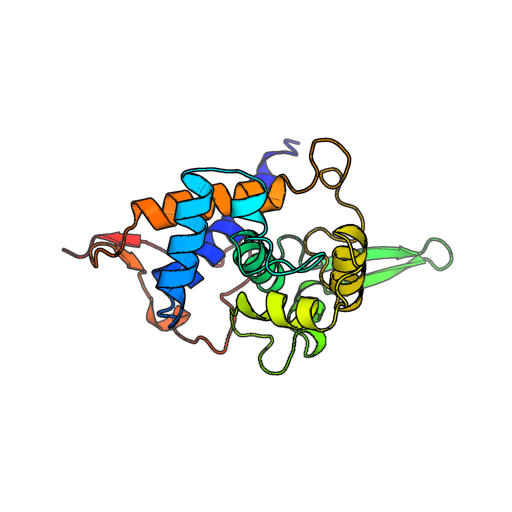. ASP A 1 89 ? 12.577 -6.259 -27.434 1.00 93.94 89 ASP A C 1
ATOM 734 O O . ASP A 1 89 ? 12.525 -5.089 -27.037 1.00 93.94 89 ASP A O 1
ATOM 738 N N . ASP A 1 90 ? 11.658 -7.168 -27.113 1.00 92.69 90 ASP A N 1
ATOM 739 C CA . ASP A 1 90 ? 10.593 -6.936 -26.147 1.00 92.69 90 ASP A CA 1
ATOM 740 C C . ASP A 1 90 ? 11.064 -7.340 -24.749 1.00 92.69 90 ASP A C 1
ATOM 742 O O . ASP A 1 90 ? 11.275 -8.518 -24.456 1.00 92.69 90 ASP A O 1
ATOM 746 N N . VAL A 1 91 ? 11.177 -6.362 -23.851 1.00 92.12 91 VAL A N 1
ATOM 747 C CA . VAL A 1 91 ? 11.472 -6.600 -22.436 1.00 92.12 91 VAL A CA 1
ATOM 748 C C . VAL A 1 91 ? 10.265 -6.315 -21.556 1.00 92.12 91 VAL A C 1
ATOM 750 O O . VAL A 1 91 ? 9.431 -5.441 -21.821 1.00 92.12 91 VAL A O 1
ATOM 753 N N . LYS A 1 92 ? 10.197 -7.053 -20.452 1.00 91.75 92 LYS A N 1
ATOM 754 C CA . LYS A 1 92 ? 9.150 -6.951 -19.442 1.00 91.75 92 LYS A CA 1
ATOM 755 C C . LYS A 1 92 ? 9.797 -6.721 -18.081 1.00 91.75 92 LYS A C 1
ATOM 757 O O . LYS A 1 92 ? 10.499 -7.592 -17.580 1.00 91.75 92 LYS A O 1
ATOM 762 N N . ALA A 1 93 ? 9.507 -5.583 -17.461 1.00 90.06 93 ALA A N 1
ATOM 763 C CA . ALA A 1 93 ? 9.794 -5.362 -16.050 1.00 90.06 93 ALA A CA 1
ATOM 764 C C . ALA A 1 93 ? 8.608 -5.847 -15.206 1.00 90.06 93 ALA A C 1
ATOM 766 O O . ALA A 1 93 ? 7.462 -5.454 -15.451 1.00 90.06 93 ALA A O 1
ATOM 767 N N . ASP A 1 94 ? 8.882 -6.703 -14.224 1.00 93.38 94 ASP A N 1
ATOM 768 C CA . ASP A 1 94 ? 7.894 -7.212 -13.273 1.00 93.38 94 ASP A CA 1
ATOM 769 C C . ASP A 1 94 ? 7.931 -6.396 -11.977 1.00 93.38 94 ASP A C 1
ATOM 771 O O . ASP A 1 94 ? 8.718 -6.646 -11.065 1.00 93.38 94 ASP A O 1
ATOM 775 N N . ILE A 1 95 ? 7.072 -5.379 -11.933 1.00 92.81 95 ILE A N 1
ATOM 776 C CA . ILE A 1 95 ? 6.997 -4.412 -10.839 1.00 92.81 95 ILE A CA 1
ATOM 777 C C . ILE A 1 95 ? 6.520 -5.090 -9.554 1.00 92.81 95 ILE A C 1
ATOM 779 O O . ILE A 1 95 ? 7.055 -4.819 -8.482 1.00 92.81 95 ILE A O 1
ATOM 783 N N . GLU A 1 96 ? 5.539 -5.987 -9.659 1.00 94.12 96 GLU A N 1
ATOM 784 C CA . GLU A 1 96 ? 4.989 -6.705 -8.508 1.00 94.12 96 GLU A CA 1
ATOM 785 C C . GLU A 1 96 ? 6.046 -7.610 -7.866 1.00 94.12 96 GLU A C 1
ATOM 787 O O . GLU A 1 96 ? 6.208 -7.590 -6.643 1.00 94.12 96 GLU A O 1
ATOM 792 N N . SER A 1 97 ? 6.815 -8.339 -8.678 1.00 94.56 97 SER A N 1
ATOM 793 C CA . SER A 1 97 ? 7.921 -9.166 -8.187 1.00 94.56 97 SER A CA 1
ATOM 794 C C . SER A 1 97 ? 9.026 -8.325 -7.542 1.00 94.56 97 SER A C 1
ATOM 796 O O . SER A 1 97 ? 9.494 -8.670 -6.457 1.00 94.56 97 SER A O 1
ATOM 798 N N . CYS A 1 98 ? 9.400 -7.183 -8.134 1.00 95.12 98 CYS A N 1
ATOM 799 C CA . CYS A 1 98 ? 10.354 -6.255 -7.516 1.00 95.12 98 CYS A CA 1
ATOM 800 C C . CYS A 1 98 ? 9.860 -5.756 -6.151 1.00 95.12 98 CYS A C 1
ATOM 802 O O . CYS A 1 98 ? 10.608 -5.766 -5.174 1.00 95.12 98 CYS A O 1
ATOM 804 N N . HIS A 1 99 ? 8.589 -5.360 -6.053 1.00 95.88 99 HIS A N 1
ATOM 805 C CA . HIS A 1 99 ? 8.012 -4.822 -4.818 1.00 95.88 99 HIS A CA 1
ATOM 806 C C . HIS A 1 99 ? 7.886 -5.866 -3.713 1.00 95.88 99 HIS A C 1
ATOM 808 O O . HIS A 1 99 ? 7.910 -5.509 -2.537 1.00 95.88 99 HIS A O 1
ATOM 814 N N . ARG A 1 100 ? 7.768 -7.147 -4.072 1.00 96.19 100 ARG A N 1
ATOM 815 C CA . ARG A 1 100 ? 7.685 -8.297 -3.156 1.00 96.19 100 ARG A CA 1
ATOM 816 C C . ARG A 1 100 ? 9.030 -8.984 -2.910 1.00 96.19 100 ARG A C 1
ATOM 818 O O . ARG A 1 100 ? 9.067 -10.038 -2.278 1.00 96.19 100 ARG A O 1
ATOM 825 N N . SER A 1 101 ? 10.121 -8.395 -3.388 1.00 96.12 101 SER A N 1
ATOM 826 C CA . SER A 1 101 ? 11.472 -8.915 -3.195 1.00 96.12 101 SER A CA 1
ATOM 827 C C . SER A 1 101 ? 12.034 -8.592 -1.808 1.00 96.12 101 SER A C 1
ATOM 829 O O . SER A 1 101 ? 11.557 -7.700 -1.102 1.00 96.12 101 SER A O 1
ATOM 831 N N . SER A 1 102 ? 13.113 -9.285 -1.442 1.00 95.56 102 SER A N 1
ATOM 832 C CA . SER A 1 102 ? 13.854 -9.066 -0.196 1.00 95.56 102 SER A CA 1
ATOM 833 C C . SER A 1 102 ? 14.492 -7.679 -0.082 1.00 95.56 102 SER A C 1
ATOM 835 O O . SER A 1 102 ? 14.907 -7.307 1.013 1.00 95.56 102 SER A O 1
ATOM 837 N N . SER A 1 103 ? 14.534 -6.882 -1.160 1.00 93.56 103 SER A N 1
ATOM 838 C CA . SER A 1 103 ? 14.953 -5.475 -1.098 1.00 93.56 103 SER A CA 1
ATOM 839 C C . SER A 1 103 ? 14.117 -4.678 -0.097 1.00 93.56 103 SER A C 1
ATOM 841 O O . SER A 1 103 ? 14.610 -3.733 0.503 1.00 93.56 103 SER A O 1
ATOM 843 N N . PHE A 1 104 ? 12.872 -5.091 0.160 1.00 94.06 104 PHE A N 1
ATOM 844 C CA . PHE A 1 104 ? 11.996 -4.462 1.147 1.00 94.06 104 PHE A CA 1
ATOM 845 C C . PHE A 1 104 ? 12.142 -5.032 2.571 1.00 94.06 104 PHE A C 1
ATOM 847 O O . PHE A 1 104 ? 11.415 -4.609 3.468 1.00 94.06 104 PHE A O 1
ATOM 854 N N . GLY A 1 105 ? 13.072 -5.955 2.824 1.00 91.38 105 GLY A N 1
ATOM 855 C CA . GLY A 1 105 ? 13.336 -6.559 4.137 1.00 91.38 105 GLY A CA 1
ATOM 856 C C . GLY A 1 105 ? 13.009 -8.055 4.206 1.00 91.38 105 GLY A C 1
ATOM 857 O O . GLY A 1 105 ? 12.722 -8.683 3.191 1.00 91.38 105 GLY A O 1
ATOM 858 N N . SER A 1 106 ? 13.050 -8.624 5.418 1.00 92.12 106 SER A N 1
ATOM 859 C CA . SER A 1 106 ? 12.920 -10.073 5.670 1.00 92.12 106 SER A CA 1
ATOM 860 C C . SER A 1 106 ? 11.553 -10.657 5.318 1.00 92.12 106 SER A C 1
ATOM 862 O O . SER A 1 106 ? 11.482 -11.772 4.815 1.00 92.12 106 SER A O 1
ATOM 864 N N . ASP A 1 107 ? 10.482 -9.890 5.540 1.00 95.25 107 ASP A N 1
ATOM 865 C CA . ASP A 1 107 ? 9.098 -10.330 5.328 1.00 95.25 107 ASP A CA 1
ATOM 866 C C . ASP A 1 107 ? 8.412 -9.474 4.253 1.00 95.25 107 ASP A C 1
ATOM 868 O O . ASP A 1 107 ? 7.513 -8.684 4.563 1.00 95.25 107 ASP A O 1
ATOM 872 N N . PRO A 1 108 ? 8.840 -9.544 2.980 1.00 95.94 108 PRO A N 1
ATOM 873 C CA . PRO A 1 108 ? 8.362 -8.629 1.947 1.00 95.94 108 PRO A CA 1
ATOM 874 C C . PRO A 1 108 ? 6.925 -8.931 1.505 1.00 95.94 108 PRO A C 1
ATOM 876 O O . PRO A 1 108 ? 6.282 -8.094 0.881 1.00 95.94 108 PRO A O 1
ATOM 879 N N . LEU A 1 109 ? 6.378 -10.099 1.836 1.00 96.94 109 LEU A N 1
ATOM 880 C CA . LEU A 1 109 ? 5.001 -10.474 1.503 1.00 96.94 109 LEU A CA 1
ATOM 881 C C . LEU A 1 109 ? 3.970 -10.018 2.540 1.00 96.94 109 LEU A C 1
ATOM 883 O O . LEU A 1 109 ? 2.779 -9.972 2.237 1.00 96.94 109 LEU A O 1
ATOM 887 N N . ARG A 1 110 ? 4.427 -9.645 3.738 1.00 96.12 110 ARG A N 1
ATOM 888 C CA . ARG A 1 110 ? 3.571 -9.179 4.827 1.00 96.12 110 ARG A CA 1
ATOM 889 C C . ARG A 1 110 ? 3.258 -7.696 4.667 1.00 96.12 110 ARG A C 1
ATOM 891 O O . ARG A 1 110 ? 4.162 -6.897 4.407 1.00 96.12 110 ARG A O 1
ATOM 898 N N . PHE A 1 111 ? 1.994 -7.332 4.879 1.00 97.56 111 PHE A N 1
ATOM 899 C CA . PHE A 1 111 ? 1.565 -5.939 4.970 1.00 97.56 111 PHE A CA 1
ATOM 900 C C . PHE A 1 111 ? 2.078 -5.329 6.279 1.00 97.56 111 PHE A C 1
ATOM 902 O O . PHE A 1 111 ? 1.622 -5.688 7.366 1.00 97.56 111 PHE A O 1
ATOM 909 N N . GLN A 1 112 ? 3.076 -4.450 6.174 1.00 97.00 112 GLN A N 1
ATOM 910 C CA . GLN A 1 112 ? 3.706 -3.782 7.312 1.00 97.00 112 GLN A CA 1
ATOM 911 C C . GLN A 1 112 ? 4.084 -2.332 6.952 1.00 97.00 112 GLN A C 1
ATOM 913 O O . GLN A 1 112 ? 5.218 -2.073 6.537 1.00 97.00 112 GLN A O 1
ATOM 918 N N . PRO A 1 113 ? 3.162 -1.366 7.109 1.00 97.75 113 PRO A N 1
ATOM 919 C CA . PRO A 1 113 ? 3.406 0.049 6.823 1.00 97.75 113 PRO A CA 1
ATOM 920 C C . PRO A 1 113 ? 4.624 0.652 7.537 1.00 97.75 113 PRO A C 1
ATOM 922 O O . PRO A 1 113 ? 5.307 1.518 6.995 1.00 97.75 113 PRO A O 1
ATOM 925 N N . GLU A 1 114 ? 4.965 0.183 8.735 1.00 96.00 114 GLU A N 1
ATOM 926 C CA . GLU A 1 114 ? 6.109 0.669 9.518 1.00 96.00 114 GLU A CA 1
ATOM 927 C C . GLU A 1 114 ? 7.454 0.426 8.817 1.00 96.00 114 GLU A C 1
ATOM 929 O O . GLU A 1 114 ? 8.462 1.051 9.151 1.00 96.00 114 GLU A O 1
ATOM 934 N N . ARG A 1 115 ? 7.488 -0.444 7.802 1.00 94.88 115 ARG A N 1
ATOM 935 C CA . ARG A 1 115 ? 8.653 -0.678 6.943 1.00 94.88 115 ARG A CA 1
ATOM 936 C C . ARG A 1 115 ? 9.198 0.615 6.341 1.00 94.88 115 ARG A C 1
ATOM 938 O O . ARG A 1 115 ? 10.413 0.784 6.261 1.00 94.88 115 ARG A O 1
ATOM 945 N N . TRP A 1 116 ? 8.326 1.555 5.986 1.00 94.12 116 TRP A N 1
ATOM 946 C CA . TRP A 1 116 ? 8.736 2.835 5.410 1.00 94.12 116 TRP A CA 1
ATOM 947 C C . TRP A 1 116 ? 9.497 3.718 6.400 1.00 94.12 116 TRP A C 1
ATOM 949 O O . TRP A 1 116 ? 10.355 4.492 5.978 1.00 94.12 116 TRP A O 1
ATOM 959 N N . LEU A 1 117 ? 9.268 3.556 7.708 1.00 91.25 117 LEU A N 1
ATOM 960 C CA . LEU A 1 117 ? 10.100 4.196 8.728 1.00 91.25 117 LEU A CA 1
ATOM 961 C C . LEU A 1 117 ? 11.513 3.630 8.712 1.00 91.25 117 LEU A C 1
ATOM 963 O O . LEU A 1 117 ? 12.458 4.398 8.806 1.00 91.25 117 LEU A O 1
ATOM 967 N N . LYS A 1 118 ? 11.676 2.313 8.539 1.00 89.69 118 LYS A N 1
ATOM 968 C CA . LYS A 1 118 ? 12.999 1.674 8.456 1.00 89.69 118 LYS A CA 1
ATOM 969 C C . LYS A 1 118 ? 13.747 2.105 7.197 1.00 89.69 118 LYS A C 1
ATOM 971 O O . LYS A 1 118 ? 14.920 2.447 7.286 1.00 89.69 118 LYS A O 1
ATOM 976 N N . ILE A 1 119 ? 13.071 2.148 6.048 1.00 88.88 119 ILE A N 1
ATOM 977 C CA . ILE A 1 119 ? 13.660 2.628 4.784 1.00 88.88 119 ILE A CA 1
ATOM 978 C C . ILE A 1 119 ? 14.146 4.073 4.947 1.00 88.88 119 ILE A C 1
ATOM 980 O O . ILE A 1 119 ? 15.272 4.393 4.580 1.00 88.88 119 ILE A O 1
ATOM 984 N N . ARG A 1 120 ? 13.339 4.934 5.582 1.00 85.38 120 ARG A N 1
ATOM 985 C CA . ARG A 1 120 ? 13.734 6.318 5.871 1.00 85.38 120 ARG A CA 1
ATOM 986 C C . ARG A 1 120 ? 14.716 6.463 7.032 1.00 85.38 120 ARG A C 1
ATOM 988 O O . ARG A 1 120 ? 15.420 7.454 7.068 1.00 85.38 120 ARG A O 1
ATOM 995 N N . ALA A 1 121 ? 14.807 5.526 7.970 1.00 80.56 121 ALA A N 1
ATOM 996 C CA . ALA A 1 121 ? 15.747 5.618 9.092 1.00 80.56 121 ALA A CA 1
ATOM 997 C C . ALA A 1 121 ? 17.209 5.508 8.638 1.00 80.56 121 ALA A C 1
ATOM 999 O O . ALA A 1 121 ? 18.097 6.047 9.289 1.00 80.56 121 ALA A O 1
ATOM 1000 N N . HIS A 1 122 ? 17.453 4.859 7.496 1.00 70.12 122 HIS A N 1
ATOM 1001 C CA . HIS A 1 122 ? 18.765 4.853 6.847 1.00 70.12 122 HIS A CA 1
ATOM 1002 C C . HIS A 1 122 ? 19.118 6.215 6.224 1.00 70.12 122 HIS A C 1
ATOM 1004 O O . HIS A 1 122 ? 20.246 6.409 5.771 1.00 70.12 122 HIS A O 1
ATOM 1010 N N . LEU A 1 123 ? 18.178 7.169 6.211 1.00 69.69 123 LEU A N 1
ATOM 1011 C CA . LEU A 1 123 ? 18.409 8.531 5.760 1.00 69.69 123 LEU A CA 1
ATOM 1012 C C . LEU A 1 123 ? 18.820 9.435 6.912 1.00 69.69 123 LEU A C 1
ATOM 1014 O O . LEU A 1 123 ? 18.115 9.563 7.909 1.00 69.69 123 LEU A O 1
ATOM 1018 N N . GLY A 1 124 ? 19.955 10.113 6.739 1.00 65.75 124 GLY A N 1
ATOM 1019 C CA . GLY A 1 124 ? 20.361 11.201 7.623 1.00 65.75 124 GLY A CA 1
ATOM 1020 C C . GLY A 1 124 ? 19.370 12.375 7.599 1.00 65.75 124 GLY A C 1
ATOM 1021 O O . GLY A 1 124 ? 18.593 12.545 6.658 1.00 65.75 124 GLY A O 1
ATOM 1022 N N . SER A 1 125 ? 19.447 13.230 8.620 1.00 68.00 125 SER A N 1
ATOM 1023 C CA . SER A 1 125 ? 18.549 14.373 8.873 1.00 68.00 125 SER A CA 1
ATOM 1024 C C . SER A 1 125 ? 18.545 15.478 7.804 1.00 68.00 125 SER A C 1
ATOM 1026 O O . SER A 1 125 ? 17.762 16.418 7.885 1.00 68.00 125 SER A O 1
ATOM 1028 N N . GLU A 1 126 ? 19.414 15.409 6.798 1.00 65.81 126 GLU A N 1
ATOM 1029 C CA . GLU A 1 126 ? 19.540 16.452 5.767 1.00 65.81 126 GLU A CA 1
ATOM 1030 C C . GLU A 1 126 ? 18.712 16.180 4.503 1.00 65.81 126 GLU A C 1
ATOM 1032 O O . GLU A 1 126 ? 18.661 17.006 3.589 1.00 65.81 126 GLU A O 1
ATOM 1037 N N . LYS A 1 127 ? 18.065 15.016 4.414 1.00 71.94 127 LYS A N 1
ATOM 1038 C CA . LYS A 1 127 ? 17.416 14.560 3.184 1.00 71.94 127 LYS A CA 1
ATOM 1039 C C . LYS A 1 127 ? 15.989 15.088 3.044 1.00 71.94 127 LYS A C 1
ATOM 1041 O O . LYS A 1 127 ? 15.216 15.130 3.998 1.00 71.94 127 LYS A O 1
ATOM 1046 N N . ASN A 1 128 ? 15.633 15.502 1.828 1.00 79.50 128 ASN A N 1
ATOM 1047 C CA . ASN A 1 128 ? 14.308 16.033 1.507 1.00 79.50 128 ASN A CA 1
ATOM 1048 C C . ASN A 1 128 ? 13.430 14.977 0.803 1.00 79.50 128 ASN A C 1
ATOM 1050 O O . ASN A 1 128 ? 13.839 13.847 0.552 1.00 79.50 128 ASN A O 1
ATOM 1054 N N . ASP A 1 129 ? 12.196 15.348 0.451 1.00 79.56 129 ASP A N 1
ATOM 1055 C CA . ASP A 1 129 ? 11.246 14.441 -0.211 1.00 79.56 129 ASP A CA 1
ATOM 1056 C C . ASP A 1 129 ? 11.760 13.819 -1.521 1.00 79.56 129 ASP A C 1
ATOM 1058 O O . ASP A 1 129 ? 11.330 12.724 -1.883 1.00 79.56 129 ASP A O 1
ATOM 1062 N N . LYS A 1 130 ? 12.624 14.523 -2.264 1.00 82.88 130 LYS A N 1
ATOM 1063 C CA . LYS A 1 130 ? 13.202 14.015 -3.514 1.00 82.88 130 LYS A CA 1
ATOM 1064 C C . LYS A 1 130 ? 14.232 12.931 -3.228 1.00 82.88 130 LYS A C 1
ATOM 1066 O O . LYS A 1 130 ? 14.211 11.911 -3.902 1.00 82.88 130 LYS A O 1
ATOM 1071 N N . ASP A 1 131 ? 15.074 13.132 -2.218 1.00 85.69 131 ASP A N 1
ATOM 1072 C CA . ASP A 1 131 ? 16.046 12.124 -1.788 1.00 85.69 131 ASP A CA 1
ATOM 1073 C C . ASP A 1 131 ? 15.344 10.851 -1.304 1.00 85.69 131 ASP A C 1
ATOM 1075 O O . ASP A 1 131 ? 15.725 9.750 -1.690 1.00 85.69 131 ASP A O 1
ATOM 1079 N N . ILE A 1 132 ? 14.265 11.005 -0.525 1.00 85.56 132 ILE A N 1
ATOM 1080 C CA . ILE A 1 132 ? 13.427 9.876 -0.098 1.00 85.56 132 ILE A CA 1
ATOM 1081 C C . ILE A 1 132 ? 12.889 9.128 -1.323 1.00 85.56 132 ILE A C 1
ATOM 1083 O O . ILE A 1 132 ? 12.987 7.908 -1.383 1.00 85.56 132 ILE A O 1
ATOM 1087 N N . LYS A 1 133 ? 12.357 9.848 -2.319 1.00 85.94 133 LYS A N 1
ATOM 1088 C CA . LYS A 1 133 ? 11.812 9.237 -3.539 1.00 85.94 133 LYS A CA 1
ATOM 1089 C C . LYS A 1 133 ? 12.858 8.425 -4.309 1.00 85.94 133 LYS A C 1
ATOM 1091 O O . LYS A 1 133 ? 12.532 7.333 -4.754 1.00 85.94 133 LYS A O 1
ATOM 1096 N N . ILE A 1 134 ? 14.082 8.940 -4.442 1.00 87.19 134 ILE A N 1
ATOM 1097 C CA . ILE A 1 134 ? 15.180 8.244 -5.134 1.00 87.19 134 ILE A CA 1
ATOM 1098 C C . ILE A 1 134 ? 15.468 6.903 -4.460 1.00 87.19 134 ILE A C 1
ATOM 1100 O O . ILE A 1 134 ? 15.532 5.882 -5.130 1.00 87.19 134 ILE A O 1
ATOM 1104 N N . ILE A 1 135 ? 15.553 6.878 -3.134 1.00 88.62 135 ILE A N 1
ATOM 1105 C CA . ILE A 1 135 ? 15.860 5.642 -2.400 1.00 88.62 135 ILE A CA 1
ATOM 1106 C C . ILE A 1 135 ? 14.726 4.637 -2.487 1.00 88.62 135 ILE A C 1
ATOM 1108 O O . ILE A 1 135 ? 14.964 3.439 -2.623 1.00 88.62 135 ILE A O 1
ATOM 1112 N N . GLU A 1 136 ? 13.485 5.110 -2.422 1.00 90.94 136 GLU A N 1
ATOM 1113 C CA . GLU A 1 136 ? 12.327 4.253 -2.647 1.00 90.94 136 GLU A CA 1
ATOM 1114 C C . GLU A 1 136 ? 12.396 3.620 -4.046 1.00 90.94 136 GLU A C 1
ATOM 1116 O O . GLU A 1 136 ? 12.183 2.415 -4.179 1.00 90.94 136 GLU A O 1
ATOM 1121 N N . GLU A 1 137 ? 12.776 4.388 -5.071 1.00 90.12 137 GLU A N 1
ATOM 1122 C CA . GLU A 1 137 ? 12.975 3.897 -6.441 1.00 90.12 137 GLU A CA 1
ATOM 1123 C C . GLU A 1 137 ? 14.162 2.924 -6.563 1.00 90.12 137 GLU A C 1
ATOM 1125 O O . GLU A 1 137 ? 14.029 1.918 -7.258 1.00 90.12 137 GLU A O 1
ATOM 1130 N N . GLU A 1 138 ? 15.269 3.146 -5.847 1.00 89.81 138 GLU A N 1
ATOM 1131 C CA . GLU A 1 138 ? 16.424 2.228 -5.771 1.00 89.81 138 GLU A CA 1
ATOM 1132 C C . GLU A 1 138 ? 16.062 0.882 -5.127 1.00 89.81 138 GLU A C 1
ATOM 1134 O O . GLU A 1 138 ? 16.562 -0.161 -5.545 1.00 89.81 138 GLU A O 1
ATOM 1139 N N . HIS A 1 139 ? 15.133 0.874 -4.166 1.00 89.88 139 HIS A N 1
ATOM 1140 C CA . HIS A 1 139 ? 14.547 -0.360 -3.623 1.00 89.88 139 HIS A CA 1
ATOM 1141 C C . HIS A 1 139 ? 13.570 -1.031 -4.604 1.00 89.88 139 HIS A C 1
ATOM 1143 O O . HIS A 1 139 ? 13.127 -2.157 -4.377 1.00 89.88 139 HIS A O 1
ATOM 1149 N N . GLY A 1 140 ? 13.223 -0.351 -5.698 1.00 91.12 140 GLY A N 1
ATOM 1150 C CA . GLY A 1 140 ? 12.305 -0.816 -6.729 1.00 91.12 140 GLY A CA 1
ATOM 1151 C C . GLY A 1 140 ? 10.877 -0.289 -6.588 1.00 91.12 140 GLY A C 1
ATOM 1152 O O . GLY A 1 140 ? 10.012 -0.723 -7.347 1.00 91.12 140 GLY A O 1
ATOM 1153 N N . PHE A 1 141 ? 10.583 0.631 -5.659 1.00 93.38 141 PHE A N 1
ATOM 1154 C CA . PHE A 1 141 ? 9.234 1.176 -5.464 1.00 93.38 141 PHE A CA 1
ATOM 1155 C C . PHE A 1 141 ? 8.835 2.132 -6.597 1.00 93.38 141 PHE A C 1
ATOM 1157 O O . PHE A 1 141 ? 9.154 3.317 -6.610 1.00 93.38 141 PHE A O 1
ATOM 1164 N N . MET A 1 142 ? 8.066 1.605 -7.544 1.00 90.06 142 MET A N 1
ATOM 1165 C CA . MET A 1 142 ? 7.577 2.306 -8.735 1.00 90.06 142 MET A CA 1
ATOM 1166 C C . MET A 1 142 ? 6.134 1.892 -9.088 1.00 90.06 142 MET A C 1
ATOM 1168 O O . MET A 1 142 ? 5.874 1.358 -10.167 1.00 90.06 142 MET A O 1
ATOM 1172 N N . PRO A 1 143 ? 5.153 2.117 -8.193 1.00 86.19 143 PRO A N 1
ATOM 1173 C CA . PRO A 1 143 ? 3.785 1.595 -8.351 1.00 86.19 143 PRO A CA 1
ATOM 1174 C C . PRO A 1 143 ? 3.031 2.147 -9.569 1.00 86.19 143 PRO A C 1
ATOM 1176 O O . PRO A 1 143 ? 2.041 1.562 -10.004 1.00 86.19 143 PRO A O 1
ATOM 1179 N N . PHE A 1 144 ? 3.515 3.252 -10.139 1.00 82.25 144 PHE A N 1
ATOM 1180 C CA . PHE A 1 144 ? 2.984 3.876 -11.351 1.00 82.25 144 PHE A CA 1
ATOM 1181 C C . PHE A 1 144 ? 4.021 3.917 -12.487 1.00 82.25 144 PHE A C 1
ATOM 1183 O O . PHE A 1 144 ? 3.926 4.773 -13.364 1.00 82.25 144 PHE A O 1
ATOM 1190 N N . ALA A 1 145 ? 5.000 3.002 -12.471 1.00 77.81 145 ALA A N 1
ATOM 1191 C CA . ALA A 1 145 ? 6.176 3.001 -13.345 1.00 77.81 145 ALA A CA 1
ATOM 1192 C C . ALA A 1 145 ? 7.048 4.273 -13.209 1.00 77.81 145 ALA A C 1
ATOM 1194 O O . ALA A 1 145 ? 6.833 5.106 -12.331 1.00 77.81 145 ALA A O 1
ATOM 1195 N N . VAL A 1 146 ? 8.062 4.402 -14.075 1.00 68.75 146 VAL A N 1
ATOM 1196 C CA . VAL A 1 146 ? 9.054 5.501 -14.056 1.00 68.75 146 VAL A CA 1
ATOM 1197 C C . VAL A 1 146 ? 8.425 6.868 -14.358 1.00 68.75 146 VAL A C 1
ATOM 1199 O O . VAL A 1 146 ? 8.848 7.887 -13.818 1.00 68.75 146 VAL A O 1
ATOM 1202 N N . PHE A 1 147 ? 7.393 6.902 -15.205 1.00 67.81 147 PHE A N 1
ATOM 1203 C CA . PHE A 1 147 ? 6.701 8.131 -15.578 1.00 67.81 147 PHE A CA 1
ATOM 1204 C C . PHE A 1 147 ? 5.200 7.993 -15.342 1.00 67.81 147 PHE A C 1
ATOM 1206 O O . PHE A 1 147 ? 4.521 7.218 -16.015 1.00 67.81 147 PHE A O 1
ATOM 1213 N N . CYS A 1 148 ? 4.684 8.796 -14.414 1.00 69.44 148 CYS A N 1
ATOM 1214 C CA . CYS A 1 148 ? 3.258 8.975 -14.201 1.00 69.44 148 CYS A CA 1
ATOM 1215 C C . CYS A 1 148 ? 2.884 10.407 -14.608 1.00 69.44 148 CYS A C 1
ATOM 1217 O O . CYS A 1 148 ? 3.423 11.343 -14.012 1.00 69.44 148 CYS A O 1
ATOM 1219 N N . PRO A 1 149 ? 1.952 10.611 -15.559 1.00 59.94 149 PRO A N 1
ATOM 1220 C CA . PRO A 1 149 ? 1.496 11.947 -15.953 1.00 59.94 149 PRO A CA 1
ATOM 1221 C C . PRO A 1 149 ? 0.962 12.775 -14.775 1.00 59.94 149 PRO A C 1
ATOM 1223 O O . PRO A 1 149 ? 1.145 13.985 -14.732 1.00 59.94 149 PRO A O 1
ATOM 1226 N N . ALA A 1 150 ? 0.369 12.115 -13.773 1.00 66.06 150 ALA A N 1
ATOM 1227 C CA . ALA A 1 150 ? -0.103 12.758 -12.547 1.00 66.06 150 ALA A CA 1
ATOM 1228 C C . ALA A 1 150 ? 1.015 13.016 -11.512 1.00 66.06 150 ALA A C 1
ATOM 1230 O O . ALA A 1 150 ? 0.759 13.564 -10.442 1.00 66.06 150 ALA A O 1
ATOM 1231 N N . GLY A 1 151 ? 2.262 12.634 -11.788 1.00 63.00 151 GLY A N 1
ATOM 1232 C CA . GLY A 1 151 ? 3.403 12.793 -10.884 1.00 63.00 151 GLY A CA 1
ATOM 1233 C C . GLY A 1 151 ? 4.039 14.185 -10.881 1.00 63.00 151 GLY A C 1
ATOM 1234 O O . GLY A 1 151 ? 5.003 14.390 -10.145 1.00 63.00 151 GLY A O 1
ATOM 1235 N N . GLN A 1 152 ? 3.540 15.126 -11.686 1.00 69.12 152 GLN A N 1
ATOM 1236 C CA . GLN A 1 152 ? 4.168 16.429 -11.911 1.00 69.12 152 GLN A CA 1
ATOM 1237 C C . GLN A 1 152 ? 3.316 17.597 -11.399 1.00 69.12 152 GLN A C 1
ATOM 1239 O O . GLN A 1 152 ? 2.090 17.526 -11.352 1.00 69.12 152 GLN A O 1
ATOM 1244 N N . GLY A 1 153 ? 3.985 18.692 -11.024 1.00 76.19 153 GLY A N 1
ATOM 1245 C CA . GLY A 1 153 ? 3.345 19.963 -10.684 1.00 76.19 153 GLY A CA 1
ATOM 1246 C C . GLY A 1 153 ? 2.246 19.842 -9.624 1.00 76.19 153 GLY A C 1
ATOM 1247 O O . GLY A 1 153 ? 2.452 19.280 -8.548 1.00 76.19 153 GLY A O 1
ATOM 1248 N N . SER A 1 154 ? 1.068 20.382 -9.934 1.00 71.12 154 SER A N 1
ATOM 1249 C CA . SER A 1 154 ? -0.077 20.460 -9.019 1.00 71.12 154 SER A CA 1
ATOM 1250 C C . SER A 1 154 ? -0.749 19.116 -8.726 1.00 71.12 154 SER A C 1
ATOM 1252 O O . SER A 1 154 ? -1.446 19.001 -7.720 1.00 71.12 154 SER A O 1
ATOM 1254 N N . THR A 1 155 ? -0.535 18.085 -9.550 1.00 73.12 155 THR A N 1
ATOM 1255 C CA . THR A 1 155 ? -1.152 16.762 -9.352 1.00 73.12 155 THR A CA 1
ATOM 1256 C C . THR A 1 155 ? -0.272 15.810 -8.547 1.00 73.12 155 THR A C 1
ATOM 1258 O O . THR A 1 155 ? -0.688 14.684 -8.266 1.00 73.12 155 THR A O 1
ATOM 1261 N N . GLN A 1 156 ? 0.932 16.236 -8.146 1.00 74.44 156 GLN A N 1
ATOM 1262 C CA . GLN A 1 156 ? 1.895 15.377 -7.466 1.00 74.44 156 GLN A CA 1
ATOM 1263 C C . GLN A 1 156 ? 1.286 14.717 -6.215 1.00 74.44 156 GLN A C 1
ATOM 1265 O O . GLN A 1 156 ? 0.864 15.367 -5.253 1.00 74.44 156 GLN A O 1
ATOM 1270 N N . GLY A 1 157 ? 1.267 13.383 -6.224 1.00 81.94 157 GLY A N 1
ATOM 1271 C CA . GLY A 1 157 ? 0.730 12.575 -5.131 1.00 81.94 157 GLY A CA 1
ATOM 1272 C C . GLY A 1 157 ? -0.798 12.501 -5.073 1.00 81.94 157 GLY A C 1
ATOM 1273 O O . GLY A 1 157 ? -1.317 11.967 -4.096 1.00 81.94 157 GLY A O 1
ATOM 1274 N N . PHE A 1 158 ? -1.520 12.991 -6.090 1.00 86.38 158 PHE A N 1
ATOM 1275 C CA . PHE A 1 158 ? -2.983 12.904 -6.169 1.00 86.38 158 PHE A CA 1
ATOM 1276 C C . PHE A 1 158 ? -3.476 11.466 -5.989 1.00 86.38 158 PHE A C 1
ATOM 1278 O O . PHE A 1 158 ? -4.298 11.212 -5.117 1.00 86.38 158 PHE A O 1
ATOM 1285 N N . GLY A 1 159 ? -2.917 10.514 -6.746 1.00 86.88 159 GLY A N 1
ATOM 1286 C CA . GLY A 1 159 ? -3.329 9.109 -6.676 1.00 86.88 159 GLY A CA 1
ATOM 1287 C C . GLY A 1 159 ? -3.195 8.516 -5.271 1.00 86.88 159 GLY A C 1
ATOM 1288 O O . GLY A 1 159 ? -4.137 7.913 -4.771 1.00 86.88 159 GLY A O 1
ATOM 1289 N N . LEU A 1 160 ? -2.065 8.748 -4.594 1.00 92.38 160 LEU A N 1
ATOM 1290 C CA . LEU A 1 160 ? -1.854 8.215 -3.247 1.00 92.38 160 LEU A CA 1
ATOM 1291 C C . LEU A 1 160 ? -2.798 8.866 -2.220 1.00 92.38 160 LEU A C 1
ATOM 1293 O O . LEU A 1 160 ? -3.392 8.173 -1.398 1.00 92.38 160 LEU A O 1
ATOM 1297 N N . LYS A 1 161 ? -2.992 10.188 -2.294 1.00 93.25 161 LYS A N 1
ATOM 1298 C CA . LYS A 1 161 ? -3.923 10.914 -1.415 1.00 93.25 161 LYS A CA 1
ATOM 1299 C C . LYS A 1 161 ? -5.376 10.487 -1.631 1.00 93.25 161 LYS A C 1
ATOM 1301 O O . LYS A 1 161 ? -6.113 10.351 -0.662 1.00 93.25 161 LYS A O 1
ATOM 1306 N N . MET A 1 162 ? -5.775 10.229 -2.877 1.00 93.12 162 MET A N 1
ATOM 1307 C CA . MET A 1 162 ? -7.106 9.704 -3.196 1.00 93.12 162 MET A CA 1
ATOM 1308 C C . MET A 1 162 ? -7.317 8.307 -2.620 1.00 93.12 162 MET A C 1
ATOM 1310 O O . MET A 1 162 ? -8.371 8.047 -2.048 1.00 93.12 162 MET A O 1
ATOM 1314 N N . ILE A 1 163 ? -6.314 7.427 -2.701 1.00 95.62 163 ILE A N 1
ATOM 1315 C CA . ILE A 1 163 ? -6.386 6.104 -2.068 1.00 95.62 163 ILE A CA 1
ATOM 1316 C C . ILE A 1 163 ? -6.507 6.252 -0.543 1.00 95.62 163 ILE A C 1
ATOM 1318 O O . ILE A 1 163 ? -7.367 5.604 0.047 1.00 95.62 163 ILE A O 1
ATOM 1322 N N . ALA A 1 164 ? -5.718 7.136 0.085 1.00 97.19 164 ALA A N 1
ATOM 1323 C CA . ALA A 1 164 ? -5.821 7.428 1.521 1.00 97.19 164 ALA A CA 1
ATOM 1324 C C . ALA A 1 164 ? -7.220 7.908 1.919 1.00 97.19 164 ALA A C 1
ATOM 1326 O O . ALA A 1 164 ? -7.792 7.405 2.885 1.00 97.19 164 ALA A O 1
ATOM 1327 N N . LEU A 1 165 ? -7.787 8.841 1.152 1.00 96.44 165 LEU A N 1
ATOM 1328 C CA . LEU A 1 165 ? -9.124 9.370 1.390 1.00 96.44 165 LEU A CA 1
ATOM 1329 C C . LEU A 1 165 ? -10.190 8.274 1.269 1.00 96.44 165 LEU A C 1
ATOM 1331 O O . LEU A 1 165 ? -10.989 8.098 2.184 1.00 96.44 165 LEU A O 1
ATOM 1335 N N . LEU A 1 166 ? -10.202 7.528 0.161 1.00 96.44 166 LEU A N 1
ATOM 1336 C CA . LEU A 1 166 ? -11.224 6.514 -0.110 1.00 96.44 166 LEU A CA 1
ATOM 1337 C C . LEU A 1 166 ? -11.142 5.342 0.874 1.00 96.44 166 LEU A C 1
ATOM 1339 O O . LEU A 1 166 ? -12.149 4.995 1.492 1.00 96.44 166 LEU A O 1
ATOM 1343 N N . ALA A 1 167 ? -9.950 4.766 1.063 1.00 96.88 167 ALA A N 1
ATOM 1344 C CA . ALA A 1 167 ? -9.751 3.660 1.999 1.00 96.88 167 ALA A CA 1
ATOM 1345 C C . ALA A 1 167 ? -10.083 4.094 3.428 1.00 96.88 167 ALA A C 1
ATOM 1347 O O . ALA A 1 167 ? -10.770 3.378 4.154 1.00 96.88 167 ALA A O 1
ATOM 1348 N N . GLY A 1 168 ? -9.656 5.298 3.805 1.00 97.06 168 GLY A N 1
ATOM 1349 C CA . GLY A 1 168 ? -9.941 5.871 5.104 1.00 97.06 168 GLY A CA 1
ATOM 1350 C C . GLY A 1 168 ? -11.438 6.071 5.353 1.00 97.06 168 GLY A C 1
ATOM 1351 O O . GLY A 1 168 ? -11.938 5.664 6.400 1.00 97.06 168 GLY A O 1
ATOM 1352 N N . VAL A 1 169 ? -12.175 6.659 4.403 1.00 96.50 169 VAL A N 1
ATOM 1353 C CA . VAL A 1 169 ? -13.628 6.884 4.535 1.00 96.50 169 VAL A CA 1
ATOM 1354 C C . VAL A 1 169 ? -14.371 5.559 4.687 1.00 96.50 169 VAL A C 1
ATOM 1356 O O . VAL A 1 169 ? -15.235 5.448 5.559 1.00 96.50 169 VAL A O 1
ATOM 1359 N N . ILE A 1 170 ? -14.013 4.545 3.895 1.00 94.81 170 ILE A N 1
ATOM 1360 C CA . ILE A 1 170 ? -14.612 3.208 3.996 1.00 94.81 170 ILE A CA 1
ATOM 1361 C C . ILE A 1 170 ? -14.288 2.587 5.355 1.00 94.81 170 ILE A C 1
ATOM 1363 O O . ILE A 1 170 ? -15.200 2.152 6.055 1.00 94.81 170 ILE A O 1
ATOM 1367 N N . CYS A 1 171 ? -13.022 2.615 5.782 1.00 94.56 171 CYS A N 1
ATOM 1368 C CA . CYS A 1 171 ? -12.625 2.092 7.087 1.00 94.56 171 CYS A CA 1
ATOM 1369 C C . CYS A 1 171 ? -13.386 2.789 8.218 1.00 94.56 171 CYS A C 1
ATOM 1371 O O . CYS A 1 171 ? -13.923 2.107 9.090 1.00 94.56 171 CYS A O 1
ATOM 1373 N N . ARG A 1 172 ? -13.492 4.123 8.200 1.00 93.56 172 ARG A N 1
ATOM 1374 C CA . ARG A 1 172 ? -14.266 4.901 9.181 1.00 93.56 172 ARG A CA 1
ATOM 1375 C C . ARG A 1 172 ? -15.727 4.459 9.224 1.00 93.56 172 ARG A C 1
ATOM 1377 O O . ARG A 1 172 ? -16.266 4.299 10.313 1.00 93.56 172 ARG A O 1
ATOM 1384 N N . LYS A 1 173 ? -16.359 4.260 8.063 1.00 91.50 173 LYS A N 1
ATOM 1385 C CA . LYS A 1 173 ? -17.772 3.864 7.961 1.00 91.50 173 LYS A CA 1
ATOM 1386 C C . LYS A 1 173 ? -18.038 2.435 8.418 1.00 91.50 173 LYS A C 1
ATOM 1388 O O . LYS A 1 173 ? -19.034 2.222 9.097 1.00 91.50 173 LYS A O 1
ATOM 1393 N N . LEU A 1 174 ? -17.149 1.495 8.103 1.00 89.31 174 LEU A N 1
ATOM 1394 C CA . LEU A 1 174 ? -17.227 0.123 8.619 1.00 89.31 174 LEU A CA 1
ATOM 1395 C C . LEU A 1 174 ? -17.061 0.084 10.149 1.00 89.31 174 LEU A C 1
ATOM 1397 O O . LEU A 1 174 ? -17.614 -0.787 10.813 1.00 89.31 174 LEU A O 1
ATOM 1401 N N . GLY A 1 175 ? -16.346 1.063 10.717 1.00 81.19 175 GLY A N 1
ATOM 1402 C CA . GLY A 1 175 ? -16.123 1.163 12.156 1.00 81.19 175 GLY A CA 1
ATOM 1403 C C . GLY A 1 175 ? -15.344 -0.035 12.711 1.00 81.19 175 GLY A C 1
ATOM 1404 O O . GLY A 1 175 ? -14.699 -0.772 11.971 1.00 81.19 175 GLY A O 1
ATOM 1405 N N . LYS A 1 176 ? -15.371 -0.202 14.038 1.00 70.50 176 LYS A N 1
ATOM 1406 C CA . LYS A 1 176 ? -14.884 -1.420 14.718 1.00 70.50 176 LYS A CA 1
ATOM 1407 C C . LYS A 1 176 ? -15.996 -2.439 14.978 1.00 70.50 176 LYS A C 1
ATOM 1409 O O . LYS A 1 176 ? -15.744 -3.478 15.577 1.00 70.50 176 LYS A O 1
ATOM 1414 N N . SER A 1 177 ? -17.233 -2.090 14.632 1.00 60.53 177 SER A N 1
ATOM 1415 C CA . SER A 1 177 ? -18.387 -2.908 14.970 1.00 60.53 177 SER A CA 1
ATOM 1416 C C . SER A 1 177 ? -18.279 -4.246 14.244 1.00 60.53 177 SER A C 1
ATOM 1418 O O . SER A 1 177 ? -18.069 -4.275 13.033 1.00 60.53 177 SER A O 1
ATOM 1420 N N . ALA A 1 178 ? -18.461 -5.346 14.979 1.00 61.84 178 ALA A N 1
ATOM 1421 C CA . ALA A 1 178 ? -18.512 -6.709 14.443 1.00 61.84 178 ALA A CA 1
ATOM 1422 C C . ALA A 1 178 ? -19.705 -6.941 13.492 1.00 61.84 178 ALA A C 1
ATOM 1424 O O . ALA A 1 178 ? -19.936 -8.061 13.048 1.00 61.84 178 ALA A O 1
ATOM 1425 N N . THR A 1 179 ? -20.453 -5.882 13.179 1.00 78.06 179 THR A N 1
ATOM 1426 C CA . THR A 1 179 ? -21.577 -5.900 12.257 1.00 78.06 179 THR A CA 1
ATOM 1427 C C . THR A 1 179 ? -21.151 -6.221 10.842 1.00 78.06 179 THR A C 1
ATOM 1429 O O . THR A 1 179 ? -21.984 -6.722 10.130 1.00 78.06 179 THR A O 1
ATOM 1432 N N . TRP A 1 180 ? -19.915 -5.988 10.392 1.00 83.88 180 TRP A N 1
ATOM 1433 C CA . TRP A 1 180 ? -19.523 -6.358 9.024 1.00 83.88 180 TRP A CA 1
ATOM 1434 C C . TRP A 1 180 ? -18.545 -7.524 9.023 1.00 83.88 180 TRP A C 1
ATOM 1436 O O . TRP A 1 180 ? -17.468 -7.444 9.616 1.00 83.88 180 TRP A O 1
ATOM 1446 N N . VAL A 1 181 ? -18.898 -8.591 8.311 1.00 84.62 181 VAL A N 1
ATOM 1447 C CA . VAL A 1 181 ? -18.048 -9.767 8.121 1.00 84.62 181 VAL A CA 1
ATOM 1448 C C . VAL A 1 181 ? -17.730 -9.918 6.640 1.00 84.62 181 VAL A C 1
ATOM 1450 O O . VAL A 1 181 ? -18.593 -9.753 5.781 1.00 84.62 181 VAL A O 1
ATOM 1453 N N . LEU A 1 182 ? -16.470 -10.229 6.344 1.00 85.38 182 LEU A N 1
ATOM 1454 C CA . LEU A 1 182 ? -16.048 -10.611 5.005 1.00 85.38 182 LEU A CA 1
ATOM 1455 C C . LEU A 1 182 ? -16.446 -12.069 4.752 1.00 85.38 182 LEU A C 1
ATOM 1457 O O . LEU A 1 182 ? -16.000 -12.962 5.477 1.00 85.38 182 LEU A O 1
ATOM 1461 N N . GLU A 1 183 ? -17.284 -12.319 3.753 1.00 83.00 183 GLU A N 1
ATOM 1462 C CA . GLU A 1 183 ? -17.653 -13.683 3.376 1.00 83.00 183 GLU A CA 1
ATOM 1463 C C . GLU A 1 183 ? -16.410 -14.449 2.885 1.00 83.00 183 GLU A C 1
ATOM 1465 O O . GLU A 1 183 ? -15.591 -13.915 2.136 1.00 83.00 183 GLU A O 1
ATOM 1470 N N . GLY A 1 184 ? -16.223 -15.685 3.360 1.00 75.06 184 GLY A N 1
ATOM 1471 C CA . GLY A 1 184 ? -15.027 -16.480 3.050 1.00 75.06 184 GLY A CA 1
ATOM 1472 C C . GLY A 1 184 ? -13.729 -15.935 3.661 1.00 75.06 184 GLY A C 1
ATOM 1473 O O . GLY A 1 184 ? -12.646 -16.161 3.115 1.00 75.06 184 GLY A O 1
ATOM 1474 N N . LYS A 1 185 ? -13.817 -15.201 4.783 1.00 73.62 185 LYS A N 1
ATOM 1475 C CA . LYS A 1 185 ? -12.672 -14.583 5.480 1.00 73.62 185 LYS A CA 1
ATOM 1476 C C . LYS A 1 185 ? -11.477 -15.516 5.679 1.00 73.62 185 LYS A C 1
ATOM 1478 O O . LYS A 1 185 ? -10.350 -15.025 5.664 1.00 73.62 185 LYS A O 1
ATOM 1483 N N . GLU A 1 186 ? -11.681 -16.825 5.861 1.00 75.81 186 GLU A N 1
ATOM 1484 C CA . GLU A 1 186 ? -10.591 -17.773 6.128 1.00 75.81 186 GLU A CA 1
ATOM 1485 C C . GLU A 1 186 ? -9.539 -17.757 5.012 1.00 75.81 186 GLU A C 1
ATOM 1487 O O . GLU A 1 186 ? -8.342 -17.820 5.293 1.00 75.81 186 GLU A O 1
ATOM 1492 N N . ALA A 1 187 ? -9.962 -17.577 3.755 1.00 74.50 187 ALA A N 1
ATOM 1493 C CA . ALA A 1 187 ? -9.063 -17.528 2.602 1.00 74.50 187 ALA A CA 1
ATOM 1494 C C . ALA A 1 187 ? -8.121 -16.310 2.614 1.00 74.50 187 ALA A C 1
ATOM 1496 O O . ALA A 1 187 ? -7.101 -16.308 1.923 1.00 74.50 187 ALA A O 1
ATOM 1497 N N . TYR A 1 188 ? -8.443 -15.281 3.401 1.00 81.00 188 TYR A N 1
ATOM 1498 C CA . TYR A 1 188 ? -7.719 -14.014 3.427 1.00 81.00 188 TYR A CA 1
ATOM 1499 C C . TYR A 1 188 ? -6.922 -13.797 4.719 1.00 81.00 188 TYR A C 1
ATOM 1501 O O . TYR A 1 188 ? -6.123 -12.869 4.771 1.00 81.00 188 TYR A O 1
ATOM 1509 N N . GLN A 1 189 ? -7.057 -14.647 5.742 1.00 82.38 189 GLN A N 1
ATOM 1510 C CA . GLN A 1 189 ? -6.428 -14.443 7.059 1.00 82.38 189 GLN A CA 1
ATOM 1511 C C . GLN A 1 189 ? -4.916 -14.714 7.119 1.00 82.38 189 GLN A C 1
ATOM 1513 O O . GLN A 1 189 ? -4.269 -14.320 8.088 1.00 82.38 189 GLN A O 1
ATOM 1518 N N . ASP A 1 190 ? -4.327 -15.358 6.108 1.00 88.44 190 ASP A N 1
ATOM 1519 C CA . ASP A 1 190 ? -2.888 -15.644 6.084 1.00 88.44 190 ASP A CA 1
ATOM 1520 C C . ASP A 1 190 ? -2.057 -14.364 5.876 1.00 88.44 190 ASP A C 1
ATOM 1522 O O . ASP A 1 190 ? -1.762 -13.958 4.749 1.00 88.44 190 ASP A O 1
ATOM 1526 N N . LEU A 1 191 ? -1.644 -13.740 6.982 1.00 89.62 191 LEU A N 1
ATOM 1527 C CA . LEU A 1 191 ? -0.820 -12.527 7.006 1.00 89.62 191 LEU A CA 1
ATOM 1528 C C . LEU A 1 191 ? 0.581 -12.705 6.397 1.00 89.62 191 LEU A C 1
ATOM 1530 O O . LEU A 1 191 ? 1.269 -11.709 6.161 1.00 89.62 191 LEU A O 1
ATOM 1534 N N . THR A 1 192 ? 1.027 -13.941 6.150 1.00 90.00 192 THR A N 1
ATOM 1535 C CA . THR A 1 192 ? 2.329 -14.212 5.515 1.00 90.00 192 THR A CA 1
ATOM 1536 C C . THR A 1 192 ? 2.281 -14.060 3.997 1.00 90.00 192 THR A C 1
ATOM 1538 O O . THR A 1 192 ? 3.326 -13.988 3.349 1.00 90.00 192 THR A O 1
ATOM 1541 N N . LYS A 1 193 ? 1.075 -13.969 3.424 1.00 92.12 193 LYS A N 1
ATOM 1542 C CA . LYS A 1 193 ? 0.847 -13.817 1.988 1.00 92.12 193 LYS A CA 1
ATOM 1543 C C . LYS A 1 193 ? 0.091 -12.524 1.676 1.00 92.12 193 LYS A C 1
ATOM 1545 O O . LYS A 1 193 ? -0.766 -12.104 2.460 1.00 92.12 193 LYS A O 1
ATOM 1550 N N . PRO A 1 194 ? 0.359 -11.900 0.517 1.00 93.88 194 PRO A N 1
ATOM 1551 C CA . PRO A 1 194 ? -0.482 -10.825 0.017 1.00 93.88 194 PRO A CA 1
ATOM 1552 C C . PRO A 1 194 ? -1.859 -11.363 -0.387 1.00 93.88 194 PRO A C 1
ATOM 1554 O O . PRO A 1 194 ? -2.009 -12.530 -0.755 1.00 93.88 194 PRO A O 1
ATOM 1557 N N . LEU A 1 195 ? -2.852 -10.477 -0.395 1.00 92.69 195 LEU A N 1
ATOM 1558 C CA . LEU A 1 195 ? -4.142 -10.725 -1.029 1.00 92.69 195 LEU A CA 1
ATOM 1559 C C . LEU A 1 195 ? -3.966 -11.030 -2.532 1.00 92.69 195 LEU A C 1
ATOM 1561 O O . LEU A 1 195 ? -3.001 -10.569 -3.157 1.00 92.69 195 LEU A O 1
ATOM 1565 N N . PRO A 1 196 ? -4.902 -11.768 -3.154 1.00 89.06 196 PRO A N 1
ATOM 1566 C CA . PRO A 1 196 ? -4.820 -12.070 -4.576 1.00 89.06 196 PRO A CA 1
ATOM 1567 C C . PRO A 1 196 ? -4.800 -10.798 -5.437 1.00 89.06 196 PRO A C 1
ATOM 1569 O O . PRO A 1 196 ? -5.592 -9.878 -5.251 1.00 89.06 196 PRO A O 1
ATOM 1572 N N . SER A 1 197 ? -3.907 -10.759 -6.429 1.00 82.44 197 SER A N 1
ATOM 1573 C CA . SER A 1 197 ? -3.712 -9.600 -7.311 1.00 82.44 197 SER A CA 1
ATOM 1574 C C . SER A 1 197 ? -4.297 -9.783 -8.716 1.00 82.44 197 SER A C 1
ATOM 1576 O O . SER A 1 197 ? -3.994 -9.003 -9.627 1.00 82.44 197 SER A O 1
ATOM 1578 N N . ALA A 1 198 ? -5.148 -10.792 -8.928 1.00 81.50 198 ALA A N 1
ATOM 1579 C CA . ALA A 1 198 ? -5.874 -11.007 -10.184 1.00 81.50 198 ALA A CA 1
ATOM 1580 C C . ALA A 1 198 ? -6.970 -9.947 -10.386 1.00 81.50 198 ALA A C 1
ATOM 1582 O O . ALA A 1 198 ? -7.496 -9.402 -9.420 1.00 81.50 198 ALA A O 1
ATOM 1583 N N . ARG A 1 199 ? -7.294 -9.586 -11.638 1.00 75.50 199 ARG A N 1
ATOM 1584 C CA . ARG A 1 199 ? -8.279 -8.516 -11.922 1.00 75.50 199 ARG A CA 1
ATOM 1585 C C . ARG A 1 199 ? -9.627 -8.803 -11.253 1.00 75.50 199 ARG A C 1
ATOM 1587 O O . ARG A 1 199 ? -10.134 -7.922 -10.581 1.00 75.50 199 ARG A O 1
ATOM 1594 N N . ALA A 1 200 ? -10.072 -10.053 -11.349 1.00 79.62 200 ALA A N 1
ATOM 1595 C CA . ALA A 1 200 ? -11.312 -10.567 -10.776 1.00 79.62 200 ALA A CA 1
ATOM 1596 C C . ALA A 1 200 ? -11.181 -11.065 -9.318 1.00 79.62 200 ALA A C 1
ATOM 1598 O O . ALA A 1 200 ? -12.032 -11.803 -8.836 1.00 79.62 200 ALA A O 1
ATOM 1599 N N . ALA A 1 201 ? -10.093 -10.728 -8.608 1.00 78.94 201 ALA A N 1
ATOM 1600 C CA . ALA A 1 201 ? -9.792 -11.279 -7.278 1.00 78.94 201 ALA A CA 1
ATOM 1601 C C . ALA A 1 201 ? -10.873 -11.012 -6.219 1.00 78.94 201 ALA A C 1
ATOM 1603 O O . ALA A 1 201 ? -10.941 -11.741 -5.230 1.00 78.94 201 ALA A O 1
ATOM 1604 N N . PHE A 1 202 ? -11.671 -9.960 -6.410 1.00 80.94 202 PHE A N 1
ATOM 1605 C CA . PHE A 1 202 ? -12.686 -9.514 -5.461 1.00 80.94 202 PHE A CA 1
ATOM 1606 C C . PHE A 1 202 ? -14.102 -9.518 -6.061 1.00 80.94 202 PHE A C 1
ATOM 1608 O O . PHE A 1 202 ? -15.017 -9.007 -5.428 1.00 80.94 202 PHE A O 1
ATOM 1615 N N . ASP A 1 203 ? -14.303 -10.093 -7.254 1.00 80.94 203 ASP A N 1
ATOM 1616 C CA . ASP A 1 203 ? -15.601 -10.062 -7.955 1.00 80.94 203 ASP A CA 1
ATOM 1617 C C . ASP A 1 203 ? -16.688 -10.855 -7.216 1.00 80.94 203 ASP A C 1
ATOM 1619 O O . ASP A 1 203 ? -17.875 -10.572 -7.349 1.00 80.94 203 ASP A O 1
ATOM 1623 N N . THR A 1 204 ? -16.273 -11.841 -6.423 1.00 80.44 204 THR A N 1
ATOM 1624 C CA . THR A 1 204 ? -17.145 -12.695 -5.610 1.00 80.44 204 THR A CA 1
ATOM 1625 C C . THR 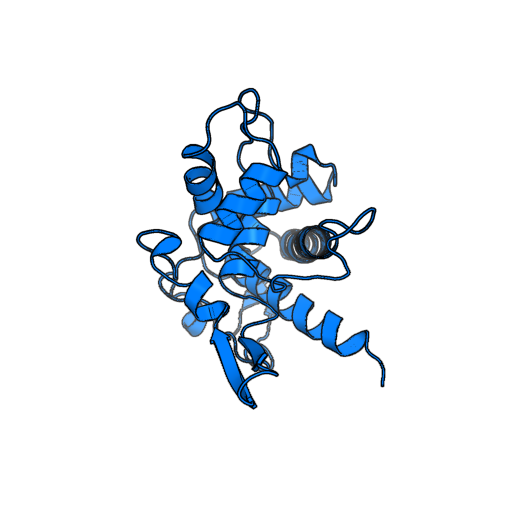A 1 204 ? -16.989 -12.416 -4.116 1.00 80.44 204 THR A C 1
ATOM 1627 O O . THR A 1 204 ? -17.316 -13.270 -3.299 1.00 80.44 204 THR A O 1
ATOM 1630 N N . LEU A 1 205 ? -16.397 -11.274 -3.750 1.00 81.06 205 LEU A N 1
ATOM 1631 C CA . LEU A 1 205 ? -16.143 -10.921 -2.361 1.00 81.06 205 LEU A CA 1
ATOM 1632 C C . LEU A 1 205 ? -17.285 -10.059 -1.827 1.00 81.06 205 LEU A C 1
ATOM 1634 O O . LEU A 1 205 ? -17.518 -8.954 -2.320 1.00 81.06 205 LEU A O 1
ATOM 1638 N N . TYR A 1 206 ? -17.956 -10.543 -0.786 1.00 84.12 206 TYR A N 1
ATOM 1639 C CA . TYR A 1 206 ? -19.100 -9.864 -0.189 1.00 84.12 206 TYR A CA 1
ATOM 1640 C C . TYR A 1 206 ? -18.809 -9.432 1.248 1.00 84.12 206 TYR A C 1
ATOM 1642 O O . TYR A 1 206 ? -18.152 -10.136 2.018 1.00 84.12 206 TYR A O 1
ATOM 1650 N N . LEU A 1 207 ? -19.317 -8.251 1.604 1.00 85.56 207 LEU A N 1
ATOM 1651 C CA . LEU A 1 207 ? -19.441 -7.804 2.987 1.00 85.56 207 LEU A CA 1
ATOM 1652 C C . LEU A 1 207 ? -20.880 -8.043 3.420 1.00 85.56 207 LEU A C 1
ATOM 1654 O O . LEU A 1 207 ? -21.802 -7.482 2.828 1.00 85.56 207 LEU A O 1
ATOM 1658 N N . ILE A 1 208 ? -21.053 -8.872 4.440 1.00 86.12 208 ILE A N 1
ATOM 1659 C CA . ILE A 1 208 ? -22.360 -9.211 4.997 1.00 86.12 208 ILE A CA 1
ATOM 1660 C C . ILE A 1 208 ? -22.509 -8.555 6.363 1.00 86.12 208 ILE A C 1
ATOM 1662 O O . ILE A 1 208 ? -21.543 -8.478 7.130 1.00 86.12 208 ILE A O 1
ATOM 1666 N N . GLU A 1 209 ? -23.712 -8.067 6.654 1.00 81.31 209 GLU A N 1
ATOM 1667 C CA . GLU A 1 209 ? -24.019 -7.570 7.985 1.00 81.31 209 GLU A CA 1
ATOM 1668 C C . GLU A 1 209 ? -24.279 -8.777 8.905 1.00 81.31 209 GLU A C 1
ATOM 1670 O O . GLU A 1 209 ? -25.191 -9.564 8.656 1.00 81.31 209 GLU A O 1
ATOM 1675 N N . GLY A 1 210 ? -23.429 -8.982 9.912 1.00 69.56 210 GLY A N 1
ATOM 1676 C CA . GLY A 1 210 ? -23.592 -9.995 10.944 1.00 69.56 210 GLY A CA 1
ATOM 1677 C C . GLY A 1 210 ? -24.842 -9.691 11.759 1.00 69.56 210 GLY A C 1
ATOM 1678 O O . GLY A 1 210 ? -24.847 -8.743 12.543 1.00 69.56 210 GLY A O 1
ATOM 1679 N N . THR A 1 211 ? -25.888 -10.479 11.518 1.00 57.94 211 THR A N 1
ATOM 1680 C CA . THR A 1 211 ? -27.139 -10.504 12.289 1.00 57.94 211 THR A CA 1
ATOM 1681 C C . THR A 1 211 ? -26.918 -10.945 13.724 1.00 57.94 211 THR A C 1
ATOM 1683 O O . THR A 1 211 ? -26.161 -11.929 13.903 1.00 57.94 211 THR A O 1
#

Sequence (211 aa):
MNWLLPAYETMWRVVLACVIELRFRNAENADIWCKELDEYISNPSREKYKGPAVTPGVRGFGANDIIKETLRLYPPTRHVYRRFTENGDDVKADIESCHRSSSFGSDPLRFQPERWLKIRAHLGSEKNDKDIKIIEEEHGFMPFAVFCPAGQGSTQGFGLKMIALLAGVICRKLGKSATWVLEGKEAYQDLTKPLPSARAAFDTLYLIEGT

InterPro domains:
  IPR001128 Cytochrome P450 [PF00067] (64-144)
  IPR036396 Cytochrome P450 superfamily [G3DSA:1.10.630.10] (63-186)
  IPR036396 Cytochrome P450 superfamily [SSF48264] (63-121)

Foldseek 3Di:
DPPPPLVVLLLVVLLVLLLCLLAQQPDPCSVVLLVLLLQCLVPVDPCSAQAHDPDQQAHDDHLLLSLLLSLLQAQSDQKDWDADPVPRDIDIDGLNPLSQDCLLPDQSFFRDSCSLNVLCVVPDNPDDPVNSVVSCVVSSRASPHPDDPLCDDPSNCVSSSVSSNSSSVVNVVVDNDPQWHKVVSVVNNPRSHRQDRDSCSCVVIDIHGDD